Protein AF-V4AA50-F1 (afdb_monomer)

InterPro domains:
  IPR003604 Matrin/U1-C-like, C2H2-type zinc finger [SM00451] (89-123)
  IPR003604 Matrin/U1-C-like, C2H2-type zinc finger [SM00451] (158-192)
  IPR055309 Zinc finger protein 318-like [PTHR15577] (60-222)
  IPR060578 Zinc finger protein 318-like, helical domain [PF27978] (1-51)

Nearest PDB structures (foldseek):
  2mkd-assembly1_A  TM=7.702E-01  e=5.339E-01  Homo sapiens
  2mkn-assembly1_A  TM=7.862E-01  e=1.874E+00  Homo sapiens

pLDDT: mean 74.94, std 19.74, range [25.52, 96.44]

Organism: Lottia gigantea (NCBI:txid225164)

Foldseek 3Di:
DVVVVVVVVVVVVVVVPVVVDPPPVVVVVVVVVVVVVVVVVVVVVVVVVPPPPVVPDDDPDPDDDDDDDDDDDDDDDDDQDEAEDEDEPQWDAEPQVRDTGGGLVRLLVVLPDPVNVVSDDPPPCPVVPDDDDDDDDDDDDHHYDYDYDDDSNVDHDFDWDADPLVRDIAGHDVSVVVVCPDPVVVVSVVVVCVVPVCVVVVVVVVVVVVVVVVVVVVVVVVVD

Solvent-accessible surface area (backbone atoms only — not comparable to full-atom values): 14254 Å² total; per-residue (Å²): 117,65,68,59,53,53,51,53,52,52,50,51,55,49,50,48,57,66,71,56,61,88,69,44,68,66,59,54,50,48,52,52,51,52,52,52,50,53,51,52,52,50,52,52,50,50,66,70,66,53,76,79,72,71,85,80,66,78,73,82,78,84,75,88,78,87,89,83,81,89,85,89,83,87,79,86,78,84,76,79,62,74,30,78,42,76,40,83,82,45,73,46,59,40,82,93,75,72,44,77,22,66,38,68,70,52,40,55,52,46,44,66,28,70,81,42,52,74,70,50,67,94,79,75,57,75,77,78,67,67,84,84,75,81,81,77,88,80,90,72,96,44,65,74,45,80,40,76,64,74,68,71,75,76,64,75,70,70,66,65,47,72,42,84,89,78,75,44,82,24,72,33,69,69,52,41,53,52,47,69,72,30,67,69,47,50,53,54,51,52,56,51,40,73,76,36,81,59,50,65,64,53,50,51,53,53,53,52,55,53,52,50,53,57,45,53,53,53,59,53,60,77,72,108

Sequence (224 aa):
MEKLKKQQNEIMRKRQRQRDGHKDPLLTANSKLQEEITEQIRALRRAAEEPLDVKKYQKPEIKVESKGDAHSTNKQSSSSSIN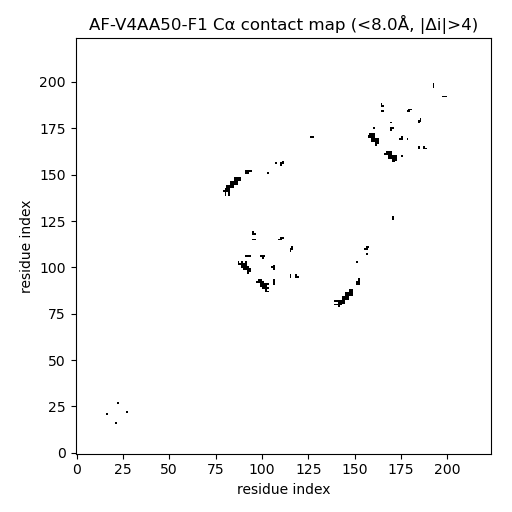YKFVDHRSHWCRCCNVVSNNILMMCKHLKSRSHQQKVDPYDRPWTIHSMKKNSESNSKGPVTNLPLSGTEFVMSVDAFYCSLCNEYMGDIPSAEAHLNDISHFNTYKAYLAKNPFYEKRYILEKTAKLSIKKEERDQEQKK

Secondary structure (DSSP, 8-state):
-HHHHHHHHHHHHHHHHHHTTT--HHHHHHHHHHHHHHHHHHHHHHHHHS---GGG--------------------------EEEEE--S-EEETTTTEEESSHHHHHHHHTSHHHHTTS-TT--GGGSS--PPPP------PEEEEE---GGG------EEETTTTEEESSHHHHHHHHTSHHHHHHHHHHHHH-TTHHHHHHHHHHHHHHHHHHHHHHHTT-

Radius of gyration: 31.9 Å; Cα contacts (8 Å, |Δi|>4): 128; chains: 1; bounding box: 54×84×98 Å

Mean predicted aligned error: 18.46 Å

Structure (mmCIF, N/CA/C/O backbone):
data_AF-V4AA50-F1
#
_entry.id   AF-V4AA50-F1
#
loop_
_atom_site.group_PDB
_atom_site.id
_atom_site.type_symbol
_atom_site.label_atom_id
_atom_site.label_alt_id
_atom_site.label_comp_id
_atom_site.label_asym_id
_atom_site.label_entity_id
_atom_site.label_seq_id
_atom_site.pdbx_PDB_ins_code
_atom_site.Cartn_x
_atom_site.Cartn_y
_atom_site.Cartn_z
_atom_site.occupancy
_atom_site.B_iso_or_equiv
_atom_site.auth_seq_id
_atom_site.auth_comp_id
_atom_site.auth_asym_id
_atom_site.auth_atom_id
_atom_site.pdbx_PDB_model_num
ATOM 1 N N . MET A 1 1 ? 22.751 -14.921 -73.172 1.00 57.59 1 MET A N 1
ATOM 2 C CA . MET A 1 1 ? 23.186 -13.655 -72.532 1.00 57.59 1 MET A CA 1
ATOM 3 C C . MET A 1 1 ? 22.710 -13.497 -71.087 1.00 57.59 1 MET A C 1
ATOM 5 O O . MET A 1 1 ? 23.477 -13.037 -70.254 1.00 57.59 1 MET A O 1
ATOM 9 N N . GLU A 1 2 ? 21.484 -13.894 -70.747 1.00 63.53 2 GLU A N 1
ATOM 10 C CA . GLU A 1 2 ? 20.900 -13.657 -69.413 1.00 63.53 2 GLU A CA 1
ATOM 11 C C . GLU A 1 2 ? 21.481 -14.540 -68.289 1.00 63.53 2 GLU A C 1
ATOM 13 O O . GLU A 1 2 ? 21.732 -14.066 -67.182 1.00 63.53 2 GLU A O 1
ATOM 18 N N . LYS A 1 3 ? 21.811 -15.803 -68.596 1.00 65.31 3 LYS A N 1
ATOM 19 C CA . LYS A 1 3 ? 22.447 -16.738 -67.646 1.00 65.31 3 LYS A CA 1
ATOM 20 C C . LYS A 1 3 ? 23.823 -16.256 -67.157 1.00 65.31 3 LYS A C 1
ATOM 22 O O . LYS A 1 3 ? 24.116 -16.355 -65.972 1.00 65.31 3 LYS A O 1
ATOM 27 N N . LEU A 1 4 ? 24.617 -15.662 -68.051 1.00 70.56 4 LEU A N 1
ATOM 28 C CA . LEU A 1 4 ? 25.931 -15.082 -67.739 1.00 70.56 4 LEU A CA 1
ATOM 29 C C . LEU A 1 4 ? 25.814 -13.861 -66.816 1.00 70.56 4 LEU A C 1
ATOM 31 O O . LEU A 1 4 ? 26.556 -13.752 -65.845 1.00 70.56 4 LEU A O 1
ATOM 35 N N . LYS A 1 5 ? 24.825 -12.987 -67.052 1.00 71.25 5 LYS A N 1
ATOM 36 C CA . LYS A 1 5 ? 24.530 -11.847 -66.165 1.00 71.25 5 LYS A CA 1
ATOM 37 C C . LYS A 1 5 ? 24.102 -12.306 -64.768 1.00 71.25 5 LYS A C 1
ATOM 39 O O . LYS A 1 5 ? 24.515 -11.723 -63.768 1.00 71.25 5 LYS A O 1
ATOM 44 N N . LYS A 1 6 ? 23.307 -13.378 -64.683 1.00 71.38 6 LYS A N 1
ATOM 45 C CA . LYS A 1 6 ? 22.869 -13.953 -63.403 1.00 71.38 6 LYS A CA 1
ATOM 46 C C . LYS A 1 6 ? 24.040 -14.546 -62.612 1.00 71.38 6 LYS A C 1
ATOM 48 O O . LYS A 1 6 ? 24.179 -14.245 -61.430 1.00 71.38 6 LYS A O 1
ATOM 53 N N . GLN A 1 7 ? 24.929 -15.283 -63.280 1.00 75.31 7 GLN A N 1
ATOM 54 C CA . GLN A 1 7 ? 26.152 -15.815 -62.669 1.00 75.31 7 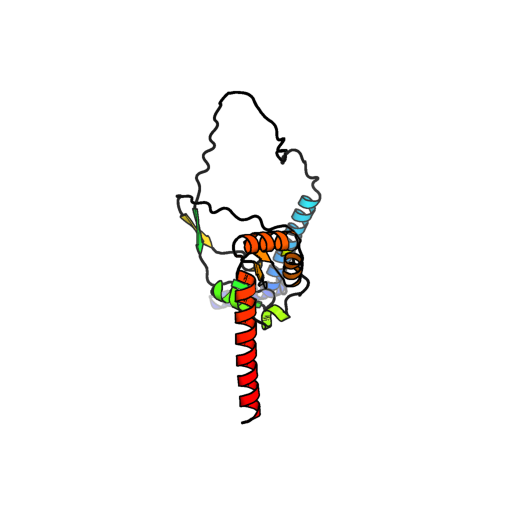GLN A CA 1
ATOM 55 C C . GLN A 1 7 ? 27.099 -14.702 -62.201 1.00 75.31 7 GLN A C 1
ATOM 57 O O . GLN A 1 7 ? 27.618 -14.763 -61.089 1.00 75.31 7 GLN A O 1
ATOM 62 N N . GLN A 1 8 ? 27.273 -13.643 -62.996 1.00 72.31 8 GLN A N 1
ATOM 63 C CA . GLN A 1 8 ? 28.095 -12.492 -62.616 1.00 72.31 8 GLN A CA 1
ATOM 64 C C . GLN A 1 8 ? 27.536 -11.777 -61.373 1.00 72.31 8 GLN A C 1
ATOM 66 O O . GLN A 1 8 ? 28.291 -11.437 -60.461 1.00 72.31 8 GLN A O 1
ATOM 71 N N . ASN A 1 9 ? 26.211 -11.626 -61.282 1.00 67.25 9 ASN A N 1
ATOM 72 C CA . ASN A 1 9 ? 25.543 -11.037 -60.119 1.00 67.25 9 ASN A CA 1
ATOM 73 C C . ASN A 1 9 ? 25.663 -11.905 -58.856 1.00 67.25 9 ASN A C 1
ATOM 75 O O . ASN A 1 9 ? 25.858 -11.376 -57.760 1.00 67.25 9 ASN A O 1
ATOM 79 N N . GLU A 1 10 ? 25.574 -13.229 -58.980 1.00 75.19 10 GLU A N 1
ATOM 80 C CA . GLU A 1 10 ? 25.772 -14.147 -57.852 1.00 75.19 10 GLU A CA 1
ATOM 81 C C . GLU A 1 10 ? 27.217 -14.130 -57.345 1.00 75.19 10 GLU A C 1
ATOM 83 O O . GLU A 1 10 ? 27.444 -14.092 -56.133 1.00 75.19 10 GLU A O 1
ATOM 88 N N . ILE A 1 11 ? 28.193 -14.058 -58.254 1.00 76.44 11 ILE A N 1
ATOM 89 C CA . ILE A 1 11 ? 29.616 -13.925 -57.919 1.00 76.44 11 ILE A CA 1
ATOM 90 C C . ILE A 1 11 ? 29.889 -12.593 -57.211 1.00 76.44 11 ILE A C 1
ATOM 92 O O . ILE A 1 11 ? 30.596 -12.582 -56.204 1.00 76.44 11 ILE A O 1
ATOM 96 N N . MET A 1 12 ? 29.290 -11.488 -57.668 1.00 70.00 12 MET A N 1
ATOM 97 C CA . MET A 1 12 ? 29.400 -10.180 -57.007 1.00 70.00 12 MET A CA 1
ATOM 98 C C . MET A 1 12 ? 28.803 -10.210 -55.595 1.00 70.00 12 MET A C 1
ATOM 100 O O . MET A 1 12 ? 29.455 -9.780 -54.646 1.00 70.00 12 MET A O 1
ATOM 104 N N . ARG A 1 13 ? 27.623 -10.820 -55.419 1.00 72.31 13 ARG A N 1
ATOM 105 C CA . ARG A 1 13 ? 26.995 -11.005 -54.096 1.00 72.31 13 ARG A CA 1
ATOM 106 C C . ARG A 1 13 ? 27.807 -11.918 -53.175 1.00 72.31 13 ARG A C 1
ATOM 108 O O . ARG A 1 13 ? 27.767 -11.740 -51.960 1.00 72.31 13 ARG A O 1
ATOM 115 N N . LYS A 1 14 ? 28.511 -12.914 -53.722 1.00 67.88 14 LYS A N 1
ATOM 116 C CA . LYS A 1 14 ? 29.375 -13.829 -52.957 1.00 67.88 14 LYS A CA 1
ATOM 117 C C . LYS A 1 14 ? 30.690 -13.151 -52.562 1.00 67.88 14 LYS A C 1
ATOM 119 O O . LYS A 1 14 ? 31.094 -13.267 -51.411 1.00 67.88 14 LYS A O 1
ATOM 124 N N . ARG A 1 15 ? 31.295 -12.369 -53.466 1.00 65.69 15 ARG A N 1
ATOM 125 C CA . ARG A 1 15 ? 32.462 -11.516 -53.179 1.00 65.69 15 ARG A CA 1
ATOM 126 C C . ARG A 1 15 ? 32.145 -10.442 -52.148 1.00 65.69 15 ARG A C 1
ATOM 128 O O . ARG A 1 15 ? 32.957 -10.226 -51.264 1.00 65.69 15 ARG A O 1
ATOM 135 N N . GLN A 1 16 ? 30.973 -9.816 -52.219 1.00 61.59 16 GLN A N 1
ATOM 136 C CA . GLN A 1 16 ? 30.554 -8.806 -51.247 1.00 61.59 16 GLN A CA 1
ATOM 137 C C . GLN A 1 16 ? 30.376 -9.418 -49.849 1.00 61.59 16 GLN A C 1
ATOM 139 O O . GLN A 1 16 ? 30.955 -8.928 -48.891 1.00 61.59 16 GLN A O 1
ATOM 144 N N . ARG A 1 17 ? 29.732 -10.591 -49.749 1.00 64.88 17 ARG A N 1
ATOM 145 C CA . ARG A 1 17 ? 29.630 -11.345 -48.484 1.00 64.88 17 ARG A CA 1
ATOM 146 C C . ARG A 1 17 ? 30.975 -11.813 -47.916 1.00 64.88 17 ARG A C 1
ATOM 148 O O . ARG A 1 17 ? 31.124 -11.859 -46.703 1.00 64.88 17 ARG A O 1
ATOM 155 N N . GLN A 1 18 ? 31.941 -12.161 -48.771 1.00 61.31 18 GLN A N 1
ATOM 156 C CA . GLN A 1 18 ? 33.304 -12.509 -48.343 1.00 61.31 18 GLN A CA 1
ATOM 157 C C . GLN A 1 18 ? 34.126 -11.280 -47.929 1.00 61.31 18 GLN A C 1
ATOM 159 O O . GLN A 1 18 ? 34.974 -11.390 -47.051 1.00 61.31 18 GLN A O 1
ATOM 164 N N . ARG A 1 19 ? 33.879 -10.119 -48.549 1.00 60.81 19 ARG A N 1
ATOM 165 C CA . ARG A 1 19 ? 34.585 -8.859 -48.278 1.00 60.81 19 ARG A CA 1
ATOM 166 C C . ARG A 1 19 ? 34.079 -8.165 -47.010 1.00 60.81 19 ARG A C 1
ATOM 168 O O . ARG A 1 19 ? 34.880 -7.589 -46.286 1.00 60.81 19 ARG A O 1
ATOM 175 N N . ASP A 1 20 ? 32.785 -8.282 -46.719 1.00 57.53 20 ASP A N 1
ATOM 176 C CA . ASP A 1 20 ? 32.118 -7.637 -45.579 1.00 57.53 20 ASP A CA 1
ATOM 177 C C . ASP A 1 20 ? 32.113 -8.493 -44.294 1.00 57.53 20 ASP A C 1
ATOM 179 O O . ASP A 1 20 ? 31.322 -8.214 -43.396 1.00 57.53 20 ASP A O 1
ATOM 183 N N . GLY A 1 21 ? 32.963 -9.534 -44.230 1.00 55.72 21 GLY A N 1
ATOM 184 C CA . GLY A 1 21 ? 33.224 -10.436 -43.096 1.00 55.72 21 GLY A CA 1
ATOM 185 C C . GLY A 1 21 ? 32.282 -10.312 -41.893 1.00 55.72 21 GLY A C 1
ATOM 186 O O . GLY A 1 21 ? 32.411 -9.383 -41.111 1.00 55.72 21 GLY A O 1
ATOM 187 N N . HIS A 1 22 ? 31.348 -11.259 -41.746 1.00 57.81 22 HIS A N 1
ATOM 188 C CA . HIS A 1 22 ? 30.445 -11.435 -40.594 1.00 57.81 22 HIS A CA 1
ATOM 189 C C . HIS A 1 22 ? 29.982 -10.137 -39.892 1.00 57.81 22 HIS A C 1
ATOM 191 O O . HIS A 1 22 ? 29.934 -10.063 -38.664 1.00 57.81 22 HIS A O 1
ATOM 197 N N . LYS A 1 23 ? 29.555 -9.112 -40.639 1.00 59.84 23 LYS A N 1
ATOM 198 C CA . LYS A 1 23 ? 28.687 -8.075 -40.066 1.00 59.84 23 LYS A CA 1
ATOM 199 C C . LYS A 1 23 ? 27.297 -8.655 -39.871 1.00 59.84 23 LYS A C 1
ATOM 201 O O . LYS A 1 23 ? 26.409 -8.476 -40.700 1.00 59.84 23 LYS A O 1
ATOM 206 N N . ASP A 1 24 ? 27.138 -9.391 -38.776 1.00 62.47 24 ASP A N 1
ATOM 207 C CA . ASP A 1 24 ? 25.822 -9.775 -38.290 1.00 62.47 24 ASP A CA 1
ATOM 208 C C . ASP A 1 24 ? 25.014 -8.479 -38.097 1.00 62.47 24 ASP A C 1
ATOM 210 O O . ASP A 1 24 ? 25.470 -7.572 -37.382 1.00 62.47 24 ASP A O 1
ATOM 214 N N . PRO A 1 25 ? 23.857 -8.332 -38.765 1.00 67.94 25 PRO A N 1
ATOM 215 C CA . PRO A 1 25 ? 22.994 -7.174 -38.587 1.00 67.94 25 PRO A CA 1
ATOM 216 C C . PRO A 1 25 ? 22.647 -6.921 -37.115 1.00 67.94 25 PRO A C 1
ATOM 218 O O . PRO A 1 25 ? 22.563 -5.762 -36.707 1.00 67.94 25 PRO A O 1
ATOM 221 N N . LEU A 1 26 ? 22.526 -7.978 -36.303 1.00 63.56 26 LEU A N 1
ATOM 222 C CA . LEU A 1 26 ? 22.270 -7.877 -34.866 1.00 63.56 26 LEU A CA 1
ATOM 223 C C . LEU A 1 26 ? 23.487 -7.370 -34.097 1.00 63.56 26 LEU A C 1
ATOM 225 O O . LEU A 1 26 ? 23.332 -6.574 -33.174 1.00 63.56 26 LEU A O 1
ATOM 229 N N . LEU A 1 27 ? 24.694 -7.789 -34.475 1.00 67.06 27 LEU A N 1
ATOM 230 C CA . LEU A 1 27 ? 25.925 -7.303 -33.850 1.00 67.06 27 LEU A CA 1
ATOM 231 C C . LEU A 1 27 ? 26.160 -5.831 -34.200 1.00 67.06 27 LEU A C 1
ATOM 233 O O . LEU A 1 27 ? 26.487 -5.036 -33.332 1.00 67.06 27 LEU A O 1
ATOM 237 N N . THR A 1 28 ? 25.891 -5.446 -35.449 1.00 76.06 28 THR A N 1
ATOM 238 C CA . THR A 1 28 ? 26.001 -4.053 -35.904 1.00 76.06 28 THR A CA 1
ATOM 239 C C . THR A 1 28 ? 24.967 -3.158 -35.219 1.00 76.06 28 THR A C 1
ATOM 241 O O . THR A 1 28 ? 25.286 -2.037 -34.828 1.00 76.06 28 THR A O 1
ATOM 244 N N . ALA A 1 29 ? 23.732 -3.642 -35.053 1.00 73.81 29 ALA A N 1
ATOM 245 C CA . ALA A 1 29 ? 22.700 -2.932 -34.303 1.00 73.81 29 ALA A CA 1
ATOM 246 C C . ALA A 1 29 ? 23.060 -2.819 -32.814 1.00 73.81 29 ALA A C 1
ATOM 248 O O . ALA A 1 29 ? 22.918 -1.743 -32.244 1.00 73.81 29 ALA A O 1
ATOM 249 N N . ASN A 1 30 ? 23.595 -3.882 -32.203 1.00 72.69 30 ASN A N 1
ATOM 250 C CA . ASN A 1 30 ? 24.075 -3.843 -30.820 1.00 72.69 30 ASN A CA 1
ATOM 251 C C . ASN A 1 30 ? 25.240 -2.869 -30.638 1.00 72.69 30 ASN A C 1
ATOM 253 O O . ASN A 1 30 ? 25.215 -2.099 -29.688 1.00 72.69 30 ASN A O 1
ATOM 257 N N . SER A 1 31 ? 26.228 -2.853 -31.536 1.00 76.94 31 SER A N 1
ATOM 258 C CA . SER A 1 31 ? 27.340 -1.898 -31.462 1.00 76.94 31 SER A CA 1
ATOM 259 C C . SER A 1 31 ? 26.854 -0.454 -31.581 1.00 76.94 31 SER A C 1
ATOM 261 O O . SER A 1 31 ? 27.252 0.381 -30.779 1.00 76.94 31 SER A O 1
ATOM 263 N N . LYS A 1 32 ? 25.920 -0.170 -32.497 1.00 86.50 32 LYS A N 1
ATOM 264 C CA . LYS A 1 32 ? 25.305 1.164 -32.608 1.00 86.50 32 LYS A CA 1
ATOM 265 C C . LYS A 1 32 ? 24.530 1.560 -31.350 1.00 86.50 32 LYS A C 1
ATOM 267 O O . LYS A 1 32 ? 24.658 2.685 -30.887 1.00 86.50 32 LYS A O 1
ATOM 272 N N . LEU A 1 33 ? 23.761 0.635 -30.774 1.00 89.62 33 LEU A N 1
ATOM 273 C CA . LEU A 1 33 ? 23.043 0.873 -29.518 1.00 89.62 33 LEU A CA 1
ATOM 274 C C . LEU A 1 33 ? 24.006 1.087 -28.344 1.00 89.62 33 LEU A C 1
ATOM 276 O O . LEU A 1 33 ? 23.761 1.936 -27.494 1.00 89.62 33 LEU A O 1
ATOM 280 N N . GLN A 1 34 ? 25.115 0.345 -28.297 1.00 86.19 34 GLN A N 1
ATOM 281 C CA . GLN A 1 34 ? 26.166 0.542 -27.300 1.00 86.19 34 GLN A CA 1
ATOM 282 C C . GLN A 1 34 ? 26.801 1.931 -27.438 1.00 86.19 34 GLN A C 1
ATOM 284 O O . GLN A 1 34 ? 26.963 2.616 -26.430 1.00 86.19 34 GLN A O 1
ATOM 289 N N . GLU A 1 35 ? 27.099 2.379 -28.660 1.00 90.00 35 GLU A N 1
ATOM 290 C CA . GLU A 1 35 ? 27.602 3.731 -28.932 1.00 90.00 35 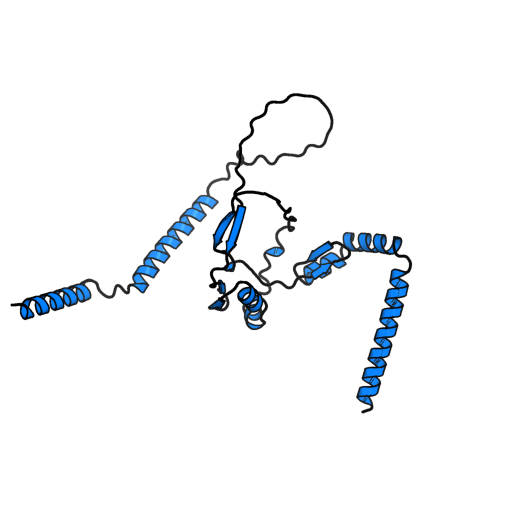GLU A CA 1
ATOM 291 C C . GLU A 1 35 ? 26.602 4.803 -28.464 1.00 90.00 35 GLU A C 1
ATOM 293 O O . GLU A 1 35 ? 26.972 5.692 -27.693 1.00 90.00 35 GLU A O 1
ATOM 298 N N . GLU A 1 36 ? 25.322 4.661 -28.808 1.00 93.00 36 GLU A N 1
ATOM 299 C CA . GLU A 1 36 ? 24.263 5.598 -28.413 1.00 93.00 36 GLU A CA 1
ATOM 300 C C . GLU A 1 36 ? 24.080 5.675 -26.885 1.00 93.00 36 GLU A C 1
ATOM 302 O O . GLU A 1 36 ? 24.007 6.767 -26.316 1.00 93.00 36 GLU A O 1
ATOM 307 N N . ILE A 1 37 ? 24.104 4.534 -26.184 1.00 90.56 37 ILE A N 1
ATOM 308 C CA . ILE A 1 37 ? 24.052 4.485 -24.713 1.00 90.56 37 ILE A CA 1
ATOM 309 C C . ILE A 1 37 ? 25.273 5.183 -24.101 1.00 90.56 37 ILE A C 1
ATOM 311 O O . ILE A 1 37 ? 25.137 5.931 -23.129 1.00 90.56 37 ILE A O 1
ATOM 315 N N . THR A 1 38 ? 26.474 4.973 -24.653 1.00 89.25 38 THR A N 1
ATOM 316 C CA . THR A 1 38 ? 27.680 5.636 -24.130 1.00 89.25 38 THR A CA 1
ATOM 317 C C . THR A 1 38 ? 27.624 7.150 -24.295 1.00 89.25 38 THR A C 1
ATOM 319 O O . THR A 1 38 ? 28.083 7.879 -23.412 1.00 89.25 38 THR A O 1
ATOM 322 N N . GLU A 1 39 ? 27.030 7.636 -25.382 1.00 93.06 39 GLU A N 1
ATOM 323 C CA . GLU A 1 39 ? 26.851 9.063 -25.626 1.00 93.06 39 GLU A CA 1
ATOM 324 C C . GLU A 1 39 ? 25.824 9.675 -24.664 1.00 93.06 39 GLU A C 1
ATOM 326 O O . GLU A 1 39 ? 26.100 10.709 -24.049 1.00 93.06 39 GLU A O 1
ATOM 331 N N . GLN A 1 40 ? 24.711 8.980 -24.413 1.00 91.31 40 GLN A N 1
ATOM 332 C CA . GLN A 1 40 ? 23.726 9.386 -23.405 1.00 91.31 40 GLN A CA 1
ATOM 333 C C . GLN A 1 40 ? 24.322 9.425 -21.985 1.00 91.31 40 GLN A C 1
ATOM 335 O O . GLN A 1 40 ? 24.101 10.390 -21.251 1.00 91.31 40 GLN A O 1
ATOM 340 N N . ILE A 1 41 ? 25.142 8.440 -21.595 1.00 89.06 41 ILE A N 1
ATOM 341 C CA . ILE A 1 41 ? 25.827 8.431 -20.287 1.00 89.06 41 ILE A CA 1
ATOM 342 C C . ILE A 1 41 ? 26.798 9.612 -20.162 1.00 89.06 41 ILE A C 1
ATOM 344 O O . ILE A 1 41 ? 26.876 10.237 -19.103 1.00 89.06 41 ILE A O 1
ATOM 348 N N . ARG A 1 42 ? 27.538 9.943 -21.228 1.00 88.19 42 ARG A N 1
ATOM 349 C CA . ARG A 1 42 ? 28.433 11.113 -21.239 1.00 88.19 42 ARG A CA 1
ATOM 350 C C . ARG A 1 42 ? 27.652 12.417 -21.098 1.00 88.19 42 ARG A C 1
ATOM 352 O O . ARG A 1 42 ? 28.085 13.285 -20.346 1.00 88.19 42 ARG A O 1
ATOM 359 N N . ALA A 1 43 ? 26.513 12.547 -21.776 1.00 87.12 43 ALA A N 1
ATOM 360 C CA . ALA A 1 43 ? 25.647 13.716 -21.653 1.00 87.12 43 ALA A CA 1
ATOM 361 C C . ALA A 1 43 ? 25.094 13.871 -20.226 1.00 87.12 43 ALA A C 1
ATOM 363 O O . ALA A 1 43 ? 25.139 14.966 -19.671 1.00 87.12 43 ALA A O 1
ATOM 364 N N . LEU A 1 44 ? 24.656 12.773 -19.601 1.00 81.38 44 LEU A N 1
ATOM 365 C CA . LEU A 1 44 ? 24.171 12.767 -18.216 1.00 81.38 44 LEU A CA 1
ATOM 366 C C . LEU A 1 44 ? 25.267 13.118 -17.202 1.00 81.38 44 LEU A C 1
ATOM 368 O O . LEU A 1 44 ? 25.011 13.877 -16.273 1.00 81.38 44 LEU A O 1
ATOM 372 N N . ARG A 1 45 ? 26.494 12.613 -17.388 1.00 80.62 45 ARG A N 1
ATOM 373 C CA . ARG A 1 45 ? 27.639 12.973 -16.532 1.00 80.62 45 ARG A CA 1
ATOM 374 C C . ARG A 1 45 ? 28.004 14.448 -16.658 1.00 80.62 45 ARG A C 1
ATOM 376 O O . ARG A 1 45 ? 28.183 15.097 -15.639 1.00 80.62 45 ARG A O 1
ATOM 383 N N . ARG A 1 46 ? 28.010 14.996 -17.879 1.00 80.62 46 ARG A N 1
ATOM 384 C CA . ARG A 1 46 ? 28.196 16.441 -18.096 1.00 80.62 46 ARG A CA 1
ATOM 385 C C . ARG A 1 46 ? 27.099 17.251 -17.408 1.00 80.62 46 ARG A C 1
ATOM 387 O O . ARG A 1 46 ? 27.411 18.175 -16.678 1.00 80.62 46 ARG A O 1
ATOM 394 N N . ALA A 1 47 ? 25.834 16.858 -17.556 1.00 74.38 47 ALA A N 1
ATOM 395 C CA . ALA A 1 47 ? 24.715 17.527 -16.890 1.00 74.38 47 ALA A CA 1
ATOM 396 C C . ALA A 1 47 ? 24.769 17.444 -15.349 1.00 74.38 47 ALA A C 1
ATOM 398 O O . ALA A 1 47 ? 24.192 18.297 -14.682 1.00 74.38 47 ALA A O 1
ATOM 399 N N . ALA A 1 48 ? 25.445 16.436 -14.788 1.00 71.06 48 ALA A N 1
ATOM 400 C CA . ALA A 1 48 ? 25.677 16.300 -13.350 1.00 71.06 48 ALA A CA 1
ATOM 401 C C . ALA A 1 48 ? 26.919 17.069 -12.848 1.00 71.06 48 ALA A C 1
ATOM 403 O O . ALA A 1 48 ? 27.002 17.359 -11.657 1.00 71.06 48 ALA A O 1
ATOM 404 N N . GLU A 1 49 ? 27.873 17.381 -13.733 1.00 65.94 49 GLU A N 1
ATOM 405 C CA . GLU A 1 49 ? 29.098 18.146 -13.446 1.00 65.94 49 GLU A CA 1
ATOM 406 C C . GLU A 1 49 ? 28.939 19.658 -13.687 1.00 65.94 49 GLU A C 1
ATOM 408 O O . GLU A 1 49 ? 29.715 20.442 -13.140 1.00 65.94 49 GLU A O 1
ATOM 413 N N . GLU A 1 50 ? 27.929 20.087 -14.455 1.00 58.88 50 GLU A N 1
ATOM 414 C CA . GLU A 1 50 ? 27.545 21.499 -14.546 1.00 58.88 50 GLU A CA 1
ATOM 415 C C . GLU A 1 50 ? 27.145 22.010 -13.146 1.00 58.88 50 GLU A C 1
ATOM 417 O O . GLU A 1 50 ? 26.186 21.498 -12.552 1.00 58.88 50 GLU A O 1
ATOM 422 N N . PRO A 1 51 ? 27.845 23.012 -12.578 1.00 49.00 51 PRO A N 1
ATOM 423 C CA . PRO A 1 51 ? 27.452 23.584 -11.304 1.00 49.00 51 PRO A CA 1
ATOM 424 C C . PRO A 1 51 ? 26.061 24.188 -11.471 1.00 49.00 51 PRO A C 1
ATOM 426 O O . PRO A 1 51 ? 25.841 25.030 -12.341 1.00 49.00 51 PRO A O 1
ATOM 429 N N . LEU A 1 52 ? 25.117 23.749 -10.636 1.00 45.34 52 LEU A N 1
ATOM 430 C CA . LEU A 1 52 ? 23.791 24.347 -10.543 1.00 45.34 52 LEU A CA 1
ATOM 431 C C . LEU A 1 52 ? 23.964 25.859 -10.353 1.00 45.34 52 LEU A C 1
ATOM 433 O O . LEU A 1 52 ? 24.293 26.313 -9.258 1.00 45.34 52 LEU A O 1
ATOM 437 N N . ASP A 1 53 ? 23.744 26.650 -11.404 1.00 42.41 53 ASP A N 1
ATOM 438 C CA . ASP A 1 53 ? 23.578 28.089 -11.261 1.00 42.41 53 ASP A CA 1
ATOM 439 C C . ASP A 1 53 ? 22.251 28.300 -10.523 1.00 42.41 53 ASP A C 1
ATOM 441 O O . ASP A 1 53 ? 21.154 28.282 -11.092 1.00 42.41 53 ASP A O 1
ATOM 445 N N . VAL A 1 54 ? 22.358 28.432 -9.200 1.00 45.38 54 VAL A N 1
ATOM 446 C CA . VAL A 1 54 ? 21.256 28.574 -8.235 1.00 45.38 54 VAL A CA 1
ATOM 447 C C . VAL A 1 54 ? 20.414 29.843 -8.498 1.00 45.38 54 VAL A C 1
ATOM 449 O O . VAL A 1 54 ? 19.438 30.111 -7.803 1.00 45.38 54 VAL A O 1
ATOM 452 N N . LYS A 1 55 ? 20.698 30.628 -9.546 1.00 44.88 55 LYS A N 1
ATOM 453 C CA . LYS A 1 55 ? 19.971 31.863 -9.877 1.00 44.88 55 LYS A CA 1
ATOM 454 C C . LYS A 1 55 ? 18.685 31.715 -10.702 1.00 44.88 55 LYS A C 1
ATOM 456 O O . LYS A 1 55 ? 18.079 32.740 -11.010 1.00 44.88 55 LYS A O 1
ATOM 461 N N . LYS A 1 56 ? 18.195 30.508 -11.019 1.00 41.00 56 LYS A N 1
ATOM 462 C CA . LYS A 1 56 ? 16.890 30.341 -11.717 1.00 41.00 56 LYS A CA 1
ATOM 463 C C . LYS A 1 56 ? 15.794 29.564 -10.988 1.00 41.00 56 LYS A C 1
ATOM 465 O O . LYS A 1 56 ? 14.691 29.461 -11.514 1.00 41.00 56 LYS A O 1
ATOM 470 N N . TYR A 1 57 ? 16.035 29.129 -9.756 1.00 35.25 57 TYR A N 1
ATOM 471 C CA . TYR A 1 57 ? 14.979 28.661 -8.855 1.00 35.25 57 TYR A CA 1
ATOM 472 C C . TYR A 1 57 ? 15.096 29.387 -7.516 1.00 35.25 57 TYR A C 1
ATOM 474 O O . TYR A 1 57 ? 15.535 28.834 -6.511 1.00 35.25 57 TYR A O 1
ATOM 482 N N . GLN A 1 58 ? 14.681 30.656 -7.493 1.00 36.16 58 GLN A N 1
ATOM 483 C CA . GLN A 1 58 ? 14.316 31.284 -6.228 1.00 36.16 58 GLN A CA 1
ATOM 484 C C . GLN A 1 58 ? 13.047 30.601 -5.711 1.00 36.16 58 GLN A C 1
ATOM 486 O O . GLN A 1 58 ? 11.937 30.828 -6.191 1.00 36.16 58 GLN A O 1
ATOM 491 N N . LYS A 1 59 ? 13.246 29.725 -4.727 1.00 40.75 59 LYS A N 1
ATOM 492 C CA . LYS A 1 59 ? 12.239 29.309 -3.752 1.00 40.75 59 LYS A CA 1
ATOM 493 C C . LYS A 1 59 ? 11.552 30.575 -3.211 1.00 40.75 59 LYS A C 1
ATOM 495 O O . LYS A 1 59 ? 12.264 31.426 -2.678 1.00 40.75 59 LYS A O 1
ATOM 500 N N . PRO A 1 60 ? 10.220 30.734 -3.305 1.00 32.44 60 PRO A N 1
ATOM 501 C CA . PRO A 1 60 ? 9.563 31.806 -2.581 1.00 32.44 60 PRO A CA 1
ATOM 502 C C . PRO A 1 60 ? 9.653 31.466 -1.092 1.00 32.44 60 PRO A C 1
ATOM 504 O O . PRO A 1 60 ? 9.063 30.487 -0.628 1.00 32.44 60 PRO A O 1
ATOM 507 N N . GLU A 1 61 ? 10.438 32.239 -0.347 1.00 31.41 61 GLU A N 1
ATOM 508 C CA . GLU A 1 61 ? 10.327 32.291 1.104 1.00 31.41 61 GLU A CA 1
ATOM 509 C C . GLU A 1 61 ? 8.965 32.897 1.444 1.00 31.41 61 GLU A C 1
ATOM 511 O O . GLU A 1 61 ? 8.711 34.077 1.210 1.00 31.41 61 GLU A O 1
ATOM 516 N N . ILE A 1 62 ? 8.066 32.079 1.987 1.00 31.83 62 ILE A N 1
ATOM 517 C CA . ILE A 1 62 ? 6.840 32.566 2.611 1.00 31.83 62 ILE A CA 1
ATOM 518 C C . ILE A 1 62 ? 7.261 33.197 3.941 1.00 31.83 62 ILE A C 1
ATOM 520 O O . ILE A 1 62 ? 7.377 32.508 4.954 1.00 31.83 62 ILE A O 1
ATOM 524 N N . LYS A 1 63 ? 7.525 34.507 3.931 1.00 32.06 63 LYS A N 1
ATOM 525 C CA . LYS A 1 63 ? 7.506 35.318 5.149 1.00 32.06 63 LYS A CA 1
ATOM 526 C C . LYS A 1 63 ? 6.059 35.681 5.447 1.00 32.06 63 LYS A C 1
ATOM 528 O O . LYS A 1 63 ? 5.414 36.432 4.722 1.00 32.06 63 LYS A O 1
ATOM 533 N N . VAL A 1 64 ? 5.561 35.074 6.513 1.00 34.38 64 VAL A N 1
ATOM 534 C CA . VAL A 1 64 ? 4.356 35.491 7.218 1.00 34.38 64 VAL A CA 1
ATOM 535 C C . VAL A 1 64 ? 4.646 36.870 7.811 1.00 34.38 64 VAL A C 1
ATOM 537 O O . VAL A 1 64 ? 5.559 36.966 8.620 1.00 34.38 64 VAL A O 1
ATOM 540 N N . GLU A 1 65 ? 3.939 37.913 7.358 1.00 26.00 65 GLU A N 1
ATOM 541 C CA . GLU A 1 65 ? 3.309 38.966 8.183 1.00 26.00 65 GLU A CA 1
ATOM 542 C C . GLU A 1 65 ? 2.794 40.159 7.341 1.00 26.00 65 GLU A C 1
ATOM 544 O O . GLU A 1 65 ? 3.542 40.889 6.707 1.00 26.00 65 GLU A O 1
ATOM 549 N N . SER A 1 66 ? 1.466 40.312 7.373 1.00 33.28 66 SER A N 1
ATOM 550 C CA . SER A 1 66 ? 0.666 41.532 7.583 1.00 33.28 66 SER A CA 1
ATOM 551 C C . SER A 1 66 ? 0.957 42.868 6.860 1.00 33.28 66 SER A C 1
ATOM 553 O O . SER A 1 66 ? 1.883 43.591 7.202 1.00 33.28 66 SER A O 1
ATOM 555 N N . LYS A 1 67 ? -0.084 43.281 6.107 1.00 31.53 67 LYS A N 1
ATOM 556 C CA . LYS A 1 67 ? -0.592 44.645 5.798 1.00 31.53 67 LYS A CA 1
ATOM 557 C C . LYS A 1 67 ? 0.092 45.483 4.701 1.00 31.53 67 LYS A C 1
ATOM 559 O O . LYS A 1 67 ? 1.263 45.812 4.796 1.00 31.53 67 LYS A O 1
ATOM 564 N N . GLY A 1 68 ? -0.745 45.973 3.772 1.00 26.73 68 GLY A N 1
ATOM 565 C CA . GLY A 1 68 ? -0.553 47.257 3.078 1.00 26.73 68 GLY A CA 1
ATOM 566 C C . GLY A 1 68 ? -0.594 47.228 1.544 1.00 26.73 68 GLY A C 1
ATOM 567 O O . GLY A 1 68 ? 0.426 47.000 0.916 1.00 26.73 68 GLY A O 1
ATOM 568 N N . ASP A 1 69 ? -1.779 47.503 0.993 1.00 25.52 69 ASP A N 1
ATOM 569 C CA . ASP A 1 69 ? -2.077 48.349 -0.181 1.00 25.52 69 ASP A CA 1
ATOM 570 C C . ASP A 1 69 ? -1.520 48.080 -1.607 1.00 25.52 69 ASP A C 1
ATOM 572 O O . ASP A 1 69 ? -0.334 48.145 -1.904 1.00 25.52 69 ASP A O 1
ATOM 576 N N . ALA A 1 70 ? -2.492 47.884 -2.514 1.00 29.67 70 ALA A N 1
ATOM 577 C CA . ALA A 1 70 ? -2.639 48.395 -3.889 1.00 29.67 70 ALA A CA 1
ATOM 578 C C . ALA A 1 70 ? -1.400 48.589 -4.802 1.00 29.67 70 ALA A C 1
ATOM 580 O O . ALA A 1 70 ? -0.660 49.552 -4.666 1.00 29.67 70 ALA A O 1
ATOM 581 N N . HIS A 1 71 ? -1.318 47.843 -5.913 1.00 31.55 71 HIS A N 1
ATOM 582 C CA . HIS A 1 71 ? -1.845 48.257 -7.230 1.00 31.55 71 HIS A CA 1
ATOM 583 C C . HIS A 1 71 ? -1.512 47.214 -8.316 1.00 31.55 71 HIS A C 1
ATOM 585 O O . HIS A 1 71 ? -0.495 46.528 -8.293 1.00 31.55 71 HIS A O 1
ATOM 591 N N . SER A 1 72 ? -2.432 47.104 -9.267 1.00 34.81 72 SER A N 1
ATOM 592 C CA . SER A 1 72 ? -2.504 46.138 -10.357 1.00 34.81 72 SER A CA 1
ATOM 593 C C . SER A 1 72 ? -1.569 46.506 -11.513 1.00 34.81 72 SER A C 1
ATOM 595 O O . SER A 1 72 ? -1.612 47.639 -11.972 1.00 34.81 72 SER A O 1
ATOM 597 N N . THR A 1 73 ? -0.818 45.549 -12.069 1.00 27.89 73 THR A N 1
ATOM 598 C CA . THR A 1 73 ? -0.650 45.457 -13.532 1.00 27.89 73 THR A CA 1
ATOM 599 C C . THR A 1 73 ? -0.550 43.998 -13.974 1.00 27.89 73 THR A C 1
ATOM 601 O O . THR A 1 73 ? 0.263 43.202 -13.514 1.00 27.89 73 THR A O 1
ATOM 604 N N . ASN A 1 74 ? -1.475 43.671 -14.865 1.00 35.62 74 ASN A N 1
ATOM 605 C CA . ASN A 1 74 ? -1.829 42.374 -15.407 1.00 35.62 74 ASN A CA 1
ATOM 606 C C . ASN A 1 74 ? -0.919 42.010 -16.595 1.00 35.62 74 ASN A C 1
ATOM 608 O O . ASN A 1 74 ? -0.793 42.797 -17.533 1.00 35.62 74 ASN A O 1
ATOM 612 N N . LYS A 1 75 ? -0.342 40.802 -16.602 1.00 30.75 75 LYS A N 1
ATOM 613 C CA . LYS A 1 75 ? 0.200 40.173 -17.817 1.00 30.75 75 LYS A CA 1
ATOM 614 C C . LYS A 1 75 ? -0.184 38.692 -17.834 1.00 30.75 75 LYS A C 1
ATOM 616 O O . LYS A 1 75 ? 0.565 37.821 -17.408 1.00 30.75 75 LYS A O 1
ATOM 621 N N . GLN A 1 76 ? -1.407 38.437 -18.294 1.00 40.91 76 GLN A N 1
ATOM 622 C CA . GLN A 1 76 ? -1.930 37.115 -18.632 1.00 40.91 76 GLN A CA 1
ATOM 623 C C . GLN A 1 76 ? -1.062 36.462 -19.719 1.00 40.91 76 GLN A C 1
ATOM 625 O O . GLN A 1 76 ? -1.030 36.928 -20.856 1.00 40.91 76 GLN A O 1
ATOM 630 N N . SER A 1 77 ? -0.385 35.363 -19.385 1.00 37.12 77 SER A N 1
ATOM 631 C CA . SER A 1 77 ? 0.098 34.382 -20.357 1.00 37.12 77 SER A CA 1
ATOM 632 C C . SER A 1 77 ? -0.951 33.274 -20.481 1.00 37.12 77 SER A C 1
ATOM 634 O O . SER A 1 77 ? -1.208 32.496 -19.563 1.00 37.12 77 SER A O 1
ATOM 636 N N . SER A 1 78 ? -1.618 33.245 -21.629 1.00 47.69 78 SER A N 1
ATOM 637 C CA . SER A 1 78 ? -2.640 32.272 -22.002 1.00 47.69 78 SER A CA 1
ATOM 638 C C . SER A 1 78 ? -2.016 30.894 -22.253 1.00 47.69 78 SER A C 1
ATOM 640 O O . SER A 1 78 ? -1.670 30.548 -23.379 1.00 47.69 78 SER A O 1
ATOM 642 N N . SER A 1 79 ? -1.879 30.074 -21.207 1.00 47.94 79 SER A N 1
ATOM 643 C CA . SER A 1 79 ? -1.613 28.643 -21.397 1.00 47.94 79 SER A CA 1
ATOM 644 C C . SER A 1 79 ? -2.917 27.939 -21.785 1.00 47.94 79 SER A C 1
ATOM 646 O O . SER A 1 79 ? -3.792 27.681 -20.961 1.00 47.94 79 SER A O 1
ATOM 648 N N . SER A 1 80 ? -3.097 27.676 -23.077 1.00 52.56 80 SER A N 1
ATOM 649 C CA . SER A 1 80 ? -4.195 26.839 -23.561 1.00 52.56 80 SER A CA 1
ATOM 650 C C . SER A 1 80 ? -4.035 25.434 -22.971 1.00 52.56 80 SER A C 1
ATOM 652 O O . SER A 1 80 ? -3.109 24.709 -23.327 1.00 52.56 80 SER A O 1
ATOM 654 N N . SER A 1 81 ? -4.896 25.060 -22.025 1.00 67.62 81 SER A N 1
ATOM 655 C CA . SER A 1 81 ? -4.829 23.765 -21.342 1.00 67.62 81 SER A CA 1
ATOM 656 C C . SER A 1 81 ? -5.241 22.645 -22.304 1.00 67.62 81 SER A C 1
ATOM 658 O O . SER A 1 81 ? -6.422 22.461 -22.597 1.00 67.62 81 SER A O 1
ATOM 660 N N . ILE A 1 82 ? -4.258 21.920 -22.840 1.00 72.56 82 ILE A N 1
ATOM 661 C CA . ILE A 1 82 ? -4.475 20.702 -23.629 1.00 72.56 82 ILE A CA 1
ATOM 662 C C . ILE A 1 82 ? -4.845 19.579 -22.658 1.00 72.56 82 ILE A C 1
ATOM 664 O O . ILE A 1 82 ? -4.122 19.328 -21.694 1.00 72.56 82 ILE A O 1
ATOM 668 N N . ASN A 1 83 ? -5.958 18.895 -22.915 1.00 74.69 83 ASN A N 1
ATOM 669 C CA . ASN A 1 83 ? -6.344 17.706 -22.167 1.00 74.69 83 ASN A CA 1
ATOM 670 C C . ASN A 1 83 ? -5.669 16.478 -22.783 1.00 74.69 83 ASN A C 1
ATOM 672 O O . ASN A 1 83 ? -5.610 16.346 -24.001 1.00 74.69 83 ASN A O 1
ATOM 676 N N . TYR A 1 84 ? -5.210 15.544 -21.957 1.00 79.62 84 TYR A N 1
ATOM 677 C CA . TYR A 1 84 ? -4.607 14.296 -22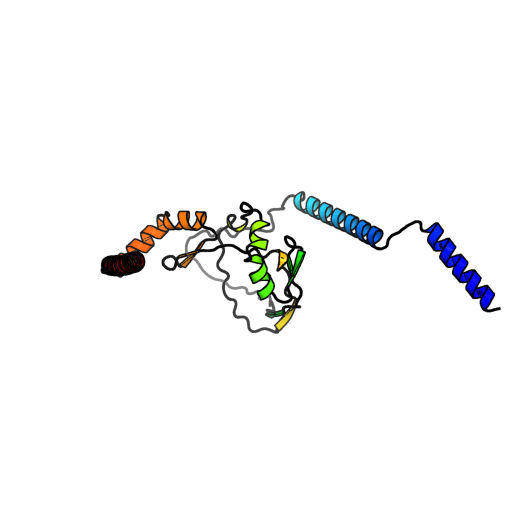.423 1.00 79.62 84 TYR A CA 1
ATOM 678 C C . TYR A 1 84 ? -5.495 13.108 -22.064 1.00 79.62 84 TYR A C 1
ATOM 680 O O . TYR A 1 84 ? -6.001 13.014 -20.946 1.00 79.62 84 TYR A O 1
ATOM 688 N N . LYS A 1 85 ? -5.670 12.183 -23.007 1.00 78.06 85 LYS A N 1
ATOM 689 C CA . LYS A 1 85 ? -6.316 10.887 -22.787 1.00 78.06 85 LYS A CA 1
ATOM 690 C C . LYS A 1 85 ? -5.314 9.784 -23.096 1.00 78.06 85 LYS A C 1
ATOM 692 O O . LYS A 1 85 ? -4.792 9.703 -24.199 1.00 78.06 85 LYS A O 1
ATOM 697 N N . PHE A 1 86 ? -5.039 8.928 -22.124 1.00 82.06 86 PHE A N 1
ATOM 698 C CA . PHE A 1 86 ? -4.073 7.847 -22.290 1.00 82.06 86 PHE A CA 1
ATOM 699 C C . PHE A 1 86 ? -4.763 6.588 -22.812 1.00 82.06 86 PHE A C 1
ATOM 701 O O . PHE A 1 86 ? -5.832 6.214 -22.324 1.00 82.06 86 PHE A O 1
ATOM 708 N N . VAL A 1 87 ? -4.165 5.948 -23.815 1.00 80.94 87 VAL A N 1
ATOM 709 C CA . VAL A 1 87 ? -4.689 4.729 -24.443 1.00 80.94 87 VAL A CA 1
ATOM 710 C C . VAL A 1 87 ? -3.704 3.581 -24.226 1.00 80.94 87 VAL A C 1
ATOM 712 O O . VAL A 1 87 ? -2.506 3.722 -24.461 1.00 80.94 87 VAL A O 1
ATOM 715 N N . ASP A 1 88 ? -4.212 2.437 -23.768 1.00 81.75 88 ASP A N 1
ATOM 716 C CA . ASP A 1 88 ? -3.442 1.201 -23.608 1.00 81.75 88 ASP A CA 1
ATOM 717 C C . ASP A 1 88 ? -3.237 0.537 -24.985 1.00 81.75 88 ASP A C 1
ATOM 719 O O . ASP A 1 88 ? -4.187 0.044 -25.601 1.00 81.75 88 ASP A O 1
ATOM 723 N N . HIS A 1 89 ? -1.994 0.537 -25.475 1.00 69.56 89 HIS A N 1
ATOM 724 C CA . HIS A 1 89 ? -1.610 -0.057 -26.763 1.00 69.56 89 HIS A CA 1
ATOM 725 C C . HIS A 1 89 ? -1.240 -1.549 -26.680 1.00 69.56 89 HIS A C 1
ATOM 727 O O . HIS A 1 89 ? -0.614 -2.085 -27.594 1.00 69.56 89 HIS A O 1
ATOM 733 N N . ARG A 1 90 ? -1.697 -2.254 -25.639 1.00 66.12 90 ARG A N 1
ATOM 734 C CA . ARG A 1 90 ? -1.694 -3.722 -25.532 1.00 66.12 90 ARG A CA 1
ATOM 735 C C . ARG A 1 90 ? -0.322 -4.399 -25.534 1.00 66.12 90 ARG A C 1
ATOM 737 O O . ARG A 1 90 ? -0.215 -5.554 -25.940 1.00 66.12 90 ARG A O 1
ATOM 744 N N . SER A 1 91 ? 0.723 -3.729 -25.059 1.00 80.81 91 SER A N 1
ATOM 745 C CA . SER A 1 91 ? 2.048 -4.346 -24.940 1.00 80.81 91 SER A CA 1
ATOM 746 C C . SER A 1 91 ? 2.851 -3.743 -23.790 1.00 80.81 91 SER A C 1
ATOM 748 O O . SER A 1 91 ? 3.668 -2.848 -23.987 1.00 80.81 91 SER A O 1
ATOM 750 N N . HIS A 1 92 ? 2.642 -4.266 -22.582 1.00 87.06 92 HIS A N 1
ATOM 751 C CA . HIS A 1 92 ? 3.434 -3.935 -21.397 1.00 87.06 92 HIS A CA 1
ATOM 752 C C . HIS A 1 92 ? 4.471 -5.019 -21.151 1.00 87.06 92 HIS A C 1
ATOM 754 O O . HIS A 1 92 ? 4.115 -6.191 -21.062 1.00 87.06 92 HIS A O 1
ATOM 760 N N . TRP A 1 93 ? 5.738 -4.655 -20.991 1.00 88.56 93 TRP A N 1
ATOM 761 C CA . TRP A 1 93 ? 6.816 -5.615 -20.770 1.00 88.56 93 TRP A CA 1
ATOM 762 C C . TRP A 1 93 ? 7.384 -5.499 -19.359 1.00 88.56 93 TRP A C 1
ATOM 764 O O . TRP A 1 93 ? 7.730 -4.414 -18.900 1.00 88.56 93 TRP A O 1
ATOM 774 N N . CYS A 1 94 ? 7.485 -6.632 -18.668 1.00 89.25 94 CYS A N 1
ATOM 775 C CA . CYS A 1 94 ? 8.128 -6.707 -17.366 1.00 89.25 94 CYS A CA 1
ATOM 776 C C . CYS A 1 94 ? 9.595 -7.096 -17.542 1.00 89.25 94 CYS A C 1
ATOM 778 O O . CYS A 1 94 ? 9.889 -8.211 -17.979 1.00 89.25 94 CYS A O 1
ATOM 780 N N . ARG A 1 95 ? 10.518 -6.225 -17.122 1.00 86.56 95 ARG A N 1
ATOM 781 C CA . ARG A 1 95 ? 11.959 -6.490 -17.211 1.00 86.56 95 ARG A CA 1
ATOM 782 C C . ARG A 1 95 ? 12.416 -7.647 -16.316 1.00 86.56 95 ARG A C 1
ATOM 784 O O . ARG A 1 95 ? 13.193 -8.479 -16.771 1.00 86.56 95 ARG A O 1
ATOM 791 N N . CYS A 1 96 ? 11.909 -7.735 -15.085 1.00 84.44 96 CYS A N 1
ATOM 792 C CA . CYS A 1 96 ? 12.313 -8.753 -14.103 1.00 84.44 96 CYS A CA 1
ATOM 793 C C . CYS A 1 96 ? 11.922 -10.179 -14.523 1.00 84.44 96 CYS A C 1
ATOM 795 O O . CYS A 1 96 ? 12.619 -11.146 -14.222 1.00 84.44 96 CYS A O 1
ATOM 797 N N . CYS A 1 97 ? 10.787 -10.324 -15.211 1.00 88.88 97 CYS A N 1
ATOM 798 C CA . CYS A 1 97 ? 10.261 -11.626 -15.621 1.00 88.88 97 CYS A CA 1
ATOM 799 C C . CYS A 1 97 ? 10.383 -11.904 -17.121 1.00 88.88 97 CYS A C 1
ATOM 801 O O . CYS A 1 97 ? 10.164 -13.042 -17.527 1.00 88.88 97 CYS A O 1
ATOM 803 N N . ASN A 1 98 ? 10.720 -10.893 -17.923 1.00 89.31 98 ASN A N 1
ATOM 804 C CA . ASN A 1 98 ? 10.729 -10.929 -19.383 1.00 89.31 98 ASN A CA 1
ATOM 805 C C . ASN A 1 98 ? 9.384 -11.372 -20.005 1.00 89.31 98 ASN A C 1
ATOM 807 O O . ASN A 1 98 ? 9.353 -12.100 -20.993 1.00 89.31 98 ASN A O 1
ATOM 811 N N . VAL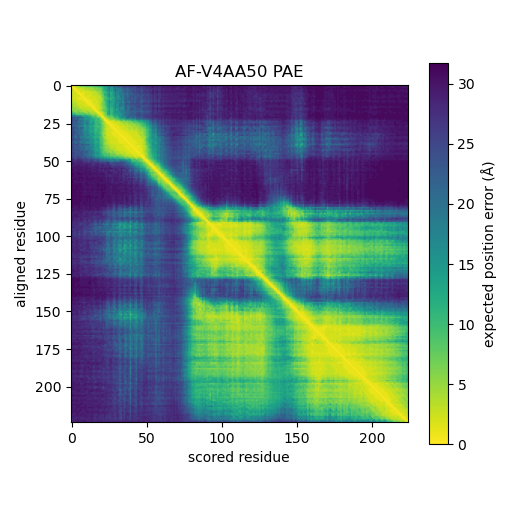 A 1 99 ? 8.263 -10.949 -19.410 1.00 89.12 99 VAL A N 1
ATOM 812 C CA . VAL A 1 99 ? 6.897 -11.294 -19.851 1.00 89.12 99 VAL A CA 1
ATOM 813 C C . VAL A 1 99 ? 6.226 -10.072 -20.467 1.00 89.12 99 VAL A C 1
ATOM 815 O O . VAL A 1 99 ? 6.314 -8.975 -19.913 1.00 89.12 99 VAL A O 1
ATOM 818 N N . VAL A 1 100 ? 5.528 -10.269 -21.587 1.00 90.19 100 VAL A N 1
ATOM 819 C CA . VAL A 1 100 ? 4.677 -9.249 -22.212 1.00 90.19 100 VAL A CA 1
ATOM 820 C C . VAL A 1 100 ? 3.221 -9.479 -21.804 1.00 90.19 100 VAL A C 1
ATOM 822 O O . VAL A 1 100 ? 2.714 -10.596 -21.869 1.00 90.19 100 VAL A O 1
ATOM 825 N N . SER A 1 101 ? 2.556 -8.418 -21.358 1.00 88.50 101 SER A N 1
ATOM 826 C CA . SER A 1 101 ? 1.149 -8.383 -20.969 1.00 88.50 101 SER A CA 1
ATOM 827 C C . SER A 1 101 ? 0.354 -7.506 -21.931 1.00 88.50 101 SER A C 1
ATOM 829 O O . SER A 1 101 ? 0.748 -6.384 -22.237 1.00 88.50 101 SER A O 1
ATOM 831 N N . ASN A 1 102 ? -0.813 -7.993 -22.347 1.00 85.56 102 ASN A N 1
ATOM 832 C CA . ASN A 1 102 ? -1.646 -7.348 -23.371 1.00 85.56 102 ASN A CA 1
ATOM 833 C C . ASN A 1 102 ? -2.528 -6.200 -22.844 1.00 85.56 102 ASN A C 1
ATOM 835 O O . ASN A 1 102 ? -3.351 -5.676 -23.590 1.00 85.56 102 ASN A O 1
ATOM 839 N N . ASN A 1 103 ? -2.449 -5.884 -21.549 1.00 87.81 103 ASN A N 1
ATOM 840 C CA . ASN A 1 103 ? -3.213 -4.820 -20.897 1.00 87.81 103 ASN A CA 1
ATOM 841 C C . ASN A 1 103 ? -2.538 -4.440 -19.569 1.00 87.81 103 ASN A C 1
ATOM 843 O O . ASN A 1 103 ? -1.967 -5.317 -18.904 1.00 87.81 103 ASN A O 1
ATOM 847 N N . ILE A 1 104 ? -2.651 -3.181 -19.152 1.00 88.38 104 ILE A N 1
ATOM 848 C CA . ILE A 1 104 ? -2.182 -2.672 -17.851 1.00 88.38 104 ILE A CA 1
ATOM 849 C C . ILE A 1 104 ? -2.680 -3.542 -16.697 1.00 88.38 104 ILE A C 1
ATOM 851 O O . ILE A 1 104 ? -1.905 -3.912 -15.822 1.00 88.38 104 ILE A O 1
ATOM 855 N N . LEU A 1 105 ? -3.957 -3.934 -16.698 1.00 89.12 105 LEU A N 1
ATOM 856 C CA . LEU A 1 105 ? -4.533 -4.777 -15.650 1.00 89.12 105 LEU A CA 1
ATOM 857 C C . LEU A 1 105 ? -3.809 -6.125 -15.544 1.00 89.12 105 LEU A C 1
ATOM 859 O O . LEU A 1 105 ? -3.577 -6.618 -14.440 1.00 89.12 105 LEU A O 1
ATOM 863 N N . MET A 1 106 ? -3.452 -6.723 -16.683 1.00 89.25 106 MET A N 1
ATOM 864 C CA . MET A 1 106 ? -2.693 -7.975 -16.707 1.00 89.25 106 MET A CA 1
ATOM 865 C C . MET A 1 106 ? -1.264 -7.756 -16.216 1.00 89.25 106 MET A C 1
ATOM 867 O O . MET A 1 106 ? -0.778 -8.571 -15.435 1.00 89.25 106 MET A O 1
ATOM 871 N N . MET A 1 107 ? -0.640 -6.628 -16.573 1.00 91.25 107 MET A N 1
ATOM 872 C CA . MET A 1 107 ? 0.658 -6.241 -16.022 1.00 91.25 107 MET A CA 1
ATOM 873 C C . MET A 1 107 ? 0.585 -6.073 -14.497 1.00 91.25 107 MET A C 1
ATOM 875 O O . MET A 1 107 ? 1.358 -6.695 -13.780 1.00 91.25 107 MET A O 1
ATOM 879 N N . CYS A 1 108 ? -0.394 -5.343 -13.958 1.00 91.06 108 CYS A N 1
ATOM 880 C CA . CYS A 1 108 ? -0.557 -5.174 -12.511 1.00 91.06 108 CYS A CA 1
ATOM 881 C C . CYS A 1 108 ? -0.801 -6.506 -11.782 1.00 91.06 108 CYS A C 1
ATOM 883 O O . CYS A 1 108 ? -0.267 -6.720 -10.694 1.00 91.06 108 CYS A O 1
ATOM 885 N N . LYS A 1 109 ? -1.586 -7.418 -12.370 1.00 91.94 109 LYS A N 1
ATOM 886 C CA . LYS A 1 109 ? -1.764 -8.779 -11.833 1.00 91.94 109 LYS A CA 1
ATOM 887 C C . LYS A 1 109 ? -0.458 -9.573 -11.863 1.00 91.94 109 LYS A C 1
ATOM 889 O O . LYS A 1 109 ? -0.171 -10.285 -10.906 1.00 91.94 109 LYS A O 1
ATOM 894 N N . HIS A 1 110 ? 0.327 -9.436 -12.931 1.00 92.62 110 HIS A N 1
ATOM 895 C CA . HIS A 1 110 ? 1.647 -10.045 -13.041 1.00 92.62 110 HIS A CA 1
ATOM 896 C C . HIS A 1 110 ? 2.599 -9.528 -11.954 1.00 92.62 110 HIS A C 1
ATOM 898 O O . HIS A 1 110 ? 3.197 -10.351 -11.264 1.00 92.62 110 HIS A O 1
ATOM 904 N N . LEU A 1 111 ? 2.683 -8.208 -11.742 1.00 91.56 111 LEU A N 1
ATOM 905 C CA . LEU A 1 111 ? 3.527 -7.609 -10.699 1.00 91.56 111 LEU A CA 1
ATOM 906 C C . LEU A 1 111 ? 3.165 -8.150 -9.302 1.00 91.56 111 LEU A C 1
ATOM 908 O O . LEU A 1 111 ? 4.038 -8.561 -8.548 1.00 91.56 111 LEU A O 1
ATOM 912 N N . LYS A 1 112 ? 1.865 -8.276 -9.000 1.00 90.12 112 LYS A N 1
ATOM 913 C CA . LYS A 1 112 ? 1.361 -8.846 -7.733 1.00 90.12 112 LYS A CA 1
ATOM 914 C C . LYS A 1 112 ? 1.532 -10.365 -7.595 1.00 90.12 112 LYS A C 1
ATOM 916 O O . LYS A 1 112 ? 1.199 -10.926 -6.554 1.00 90.12 112 LYS A O 1
ATOM 921 N N . SER A 1 113 ? 1.965 -11.068 -8.640 1.00 93.00 113 SER A N 1
ATOM 922 C CA . SER A 1 113 ? 2.092 -12.524 -8.585 1.00 93.00 113 SER A CA 1
ATOM 923 C C . SER A 1 113 ? 3.284 -12.943 -7.725 1.00 93.00 113 SER A C 1
ATOM 925 O O . SER A 1 113 ? 4.340 -12.311 -7.757 1.00 93.00 113 SER A O 1
ATOM 927 N N . ARG A 1 114 ? 3.159 -14.077 -7.021 1.00 88.31 114 ARG A N 1
ATOM 928 C CA . ARG A 1 114 ? 4.269 -14.640 -6.228 1.00 88.31 114 ARG A CA 1
ATOM 929 C C . ARG A 1 114 ? 5.532 -14.856 -7.069 1.00 88.31 114 ARG A C 1
ATOM 931 O O . ARG A 1 114 ? 6.630 -14.607 -6.592 1.00 88.31 114 ARG A O 1
ATOM 938 N N . SER A 1 115 ? 5.377 -15.273 -8.327 1.00 88.31 115 SER A N 1
ATOM 939 C CA . SER A 1 115 ? 6.492 -15.500 -9.255 1.00 88.31 115 SER A CA 1
ATOM 940 C C . SER A 1 115 ? 7.279 -14.231 -9.583 1.00 88.31 115 SER A C 1
ATOM 942 O O . SER A 1 115 ? 8.476 -14.314 -9.845 1.00 88.31 115 SER A O 1
ATOM 944 N N . HIS A 1 116 ? 6.610 -13.075 -9.602 1.00 89.31 116 HIS A N 1
ATOM 945 C CA . HIS A 1 116 ? 7.258 -11.783 -9.793 1.00 89.31 116 HIS A CA 1
ATOM 946 C C . HIS A 1 116 ? 7.882 -11.295 -8.484 1.00 89.31 116 HIS A C 1
ATOM 948 O O . HIS A 1 116 ? 9.070 -10.993 -8.464 1.00 89.31 116 HIS A O 1
ATOM 954 N N . GLN A 1 117 ? 7.120 -11.302 -7.385 1.00 88.38 117 GLN A N 1
ATOM 955 C CA . GLN A 1 117 ? 7.578 -10.822 -6.075 1.00 88.38 117 GLN A CA 1
ATOM 956 C C . GLN A 1 117 ? 8.841 -11.540 -5.575 1.00 88.38 117 GLN A C 1
ATOM 958 O O . GLN A 1 117 ? 9.693 -10.911 -4.965 1.00 88.38 117 GLN A O 1
ATOM 963 N N . GLN A 1 118 ? 9.012 -12.830 -5.885 1.00 86.62 118 GLN A N 1
ATOM 964 C CA . GLN A 1 118 ? 10.226 -13.584 -5.538 1.00 86.62 118 GLN A CA 1
ATOM 965 C C . GLN A 1 118 ? 11.494 -13.121 -6.276 1.00 86.62 118 GLN A C 1
ATOM 967 O O . GLN A 1 118 ? 12.594 -13.438 -5.835 1.00 86.62 118 GLN A O 1
ATOM 972 N N . LYS A 1 119 ? 11.358 -12.431 -7.413 1.00 86.00 119 LYS A N 1
ATOM 973 C CA . LYS A 1 119 ? 12.487 -11.944 -8.224 1.00 86.00 119 LYS A CA 1
ATOM 974 C C . LYS A 1 119 ? 12.836 -10.482 -7.947 1.00 86.00 119 LYS A C 1
ATOM 976 O O . LYS A 1 119 ? 13.847 -10.009 -8.458 1.00 86.00 119 LYS A O 1
ATOM 981 N N . VAL A 1 120 ? 11.982 -9.766 -7.220 1.00 85.06 120 VAL A N 1
ATOM 982 C CA . VAL A 1 120 ? 12.198 -8.366 -6.844 1.00 85.06 120 VAL A CA 1
ATOM 983 C C . VAL A 1 120 ? 12.999 -8.327 -5.546 1.00 85.06 120 VAL A C 1
ATOM 985 O O . VAL A 1 120 ? 12.784 -9.159 -4.667 1.00 85.06 120 VAL A O 1
ATOM 988 N N . ASP A 1 121 ? 13.926 -7.376 -5.433 1.00 81.50 121 ASP A N 1
ATOM 989 C CA . ASP A 1 121 ? 14.699 -7.166 -4.209 1.00 81.50 121 ASP A CA 1
ATOM 990 C C . ASP A 1 121 ? 13.782 -6.644 -3.078 1.00 81.50 121 ASP A C 1
ATOM 992 O O . ASP A 1 121 ? 13.194 -5.570 -3.223 1.00 81.50 121 ASP A O 1
ATOM 996 N N . PRO A 1 122 ? 13.651 -7.354 -1.937 1.00 77.62 122 PRO A N 1
ATOM 997 C CA . PRO A 1 122 ? 12.841 -6.910 -0.795 1.00 77.62 122 PRO A CA 1
ATOM 998 C C . PRO A 1 122 ? 13.302 -5.598 -0.130 1.00 77.62 122 PRO A C 1
ATOM 1000 O O . PRO A 1 122 ? 12.566 -5.027 0.694 1.00 77.62 122 PRO A O 1
ATOM 1003 N N . TYR A 1 123 ? 14.523 -5.148 -0.424 1.00 77.75 123 TYR A N 1
ATOM 1004 C CA . TYR A 1 123 ? 15.126 -3.946 0.153 1.00 77.75 123 TYR A CA 1
ATOM 1005 C C . TYR A 1 123 ? 15.091 -2.734 -0.784 1.00 77.75 123 TYR A C 1
ATOM 1007 O O . TYR A 1 123 ? 15.338 -1.618 -0.323 1.00 77.75 123 TYR A O 1
ATOM 1015 N N . ASP A 1 124 ? 14.721 -2.911 -2.054 1.00 78.50 124 ASP A N 1
ATOM 1016 C CA . ASP A 1 124 ? 14.549 -1.802 -2.993 1.00 78.50 124 ASP A CA 1
ATOM 1017 C C . ASP A 1 124 ? 13.213 -1.084 -2.726 1.00 78.50 124 ASP A C 1
ATOM 1019 O O . ASP A 1 124 ? 12.147 -1.482 -3.201 1.00 78.50 124 ASP A O 1
ATOM 1023 N N . ARG A 1 125 ? 13.262 -0.050 -1.870 1.00 73.44 125 ARG A N 1
ATOM 1024 C CA . ARG A 1 125 ? 12.084 0.680 -1.359 1.00 73.44 125 ARG A CA 1
ATOM 1025 C C . ARG A 1 125 ? 12.141 2.180 -1.656 1.00 73.44 125 ARG A C 1
ATOM 1027 O O . ARG A 1 125 ? 12.194 2.995 -0.727 1.00 73.44 125 ARG A O 1
ATOM 1034 N N . PRO A 1 126 ? 12.086 2.594 -2.930 1.00 76.00 126 PRO A N 1
ATOM 1035 C CA . PRO A 1 126 ? 12.220 4.001 -3.310 1.00 76.00 126 PRO A CA 1
ATOM 1036 C C . PRO A 1 126 ? 11.071 4.895 -2.807 1.00 76.00 126 PRO A C 1
ATOM 1038 O O . PRO A 1 126 ? 11.238 6.108 -2.739 1.00 76.00 126 PRO A O 1
ATOM 1041 N N . TRP A 1 127 ? 9.930 4.331 -2.384 1.00 75.00 127 TRP A N 1
ATOM 1042 C CA . TRP A 1 127 ? 8.810 5.085 -1.788 1.00 75.00 127 TRP A CA 1
ATOM 1043 C C . TRP A 1 127 ? 9.061 5.564 -0.351 1.00 75.00 127 TRP A C 1
ATOM 1045 O O . TRP A 1 127 ? 8.265 6.332 0.184 1.00 75.00 127 TRP A O 1
ATOM 1055 N N . THR A 1 128 ? 10.145 5.122 0.288 1.00 69.62 128 THR A N 1
ATOM 1056 C CA . THR A 1 128 ? 10.541 5.616 1.618 1.00 69.62 128 THR A CA 1
ATOM 1057 C C . THR A 1 128 ? 11.204 6.997 1.546 1.00 69.62 128 THR A C 1
ATOM 1059 O O . THR A 1 128 ? 11.287 7.705 2.550 1.00 69.62 128 THR A O 1
ATOM 1062 N N . ILE A 1 129 ? 11.630 7.421 0.349 1.00 59.53 129 ILE A N 1
ATOM 1063 C CA . ILE A 1 129 ? 12.253 8.718 0.102 1.00 59.53 129 ILE A CA 1
ATOM 1064 C C . ILE A 1 129 ? 11.166 9.684 -0.396 1.00 59.53 129 ILE A C 1
ATOM 1066 O O . ILE A 1 129 ? 10.765 9.651 -1.552 1.00 59.53 129 ILE A O 1
ATOM 1070 N N . HIS A 1 130 ? 10.748 10.581 0.499 1.00 53.84 130 HIS A N 1
ATOM 1071 C CA . HIS A 1 130 ? 9.792 11.687 0.322 1.00 53.84 130 HIS A CA 1
ATOM 1072 C C . HIS A 1 130 ? 8.285 11.379 0.392 1.00 53.84 130 HIS A C 1
ATOM 1074 O O . HIS A 1 130 ? 7.702 10.625 -0.380 1.00 53.84 130 HIS A O 1
ATOM 1080 N N . SER A 1 131 ? 7.656 12.113 1.319 1.00 49.75 131 SER A N 1
ATOM 1081 C CA . SER A 1 131 ? 6.220 12.224 1.565 1.00 49.75 131 SER A CA 1
ATOM 1082 C C . SER A 1 131 ? 5.440 12.497 0.277 1.00 49.75 131 SER A C 1
ATOM 1084 O O . SER A 1 131 ? 5.683 13.475 -0.436 1.00 49.75 131 SER A O 1
ATOM 1086 N N . MET A 1 132 ? 4.484 11.616 -0.009 1.00 53.75 132 MET A N 1
ATOM 1087 C CA . MET A 1 132 ? 3.579 11.719 -1.146 1.00 53.75 132 MET A CA 1
ATOM 1088 C C . MET A 1 132 ? 2.763 13.018 -1.060 1.00 53.75 132 MET A C 1
ATOM 1090 O O . MET A 1 132 ? 1.862 13.156 -0.232 1.00 53.75 132 MET A O 1
ATOM 1094 N N . LYS A 1 133 ? 3.038 13.982 -1.948 1.00 50.34 133 LYS A N 1
ATOM 1095 C CA . LYS A 1 133 ? 2.130 15.115 -2.172 1.00 50.34 133 LYS A CA 1
ATOM 1096 C C . LYS A 1 133 ? 0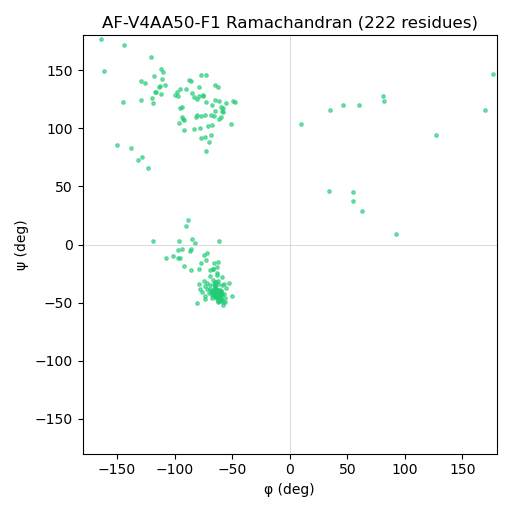.823 14.588 -2.764 1.00 50.34 133 LYS A C 1
ATOM 1098 O O . LYS A 1 133 ? 0.829 13.955 -3.817 1.00 50.34 133 LYS A O 1
ATOM 1103 N N . LYS A 1 134 ? -0.300 14.896 -2.109 1.00 39.31 134 LYS A N 1
ATOM 1104 C CA . LYS A 1 134 ? -1.642 14.704 -2.675 1.00 39.31 134 LYS A CA 1
ATOM 1105 C C . LYS A 1 134 ? -1.736 15.491 -3.979 1.00 39.31 134 LYS A C 1
ATOM 1107 O O . LYS A 1 134 ? -1.604 16.713 -3.976 1.00 39.31 134 LYS A O 1
ATOM 1112 N N . ASN A 1 135 ? -1.938 14.779 -5.082 1.00 41.72 135 ASN A N 1
ATOM 1113 C CA . ASN A 1 135 ? -2.183 15.397 -6.372 1.00 41.72 135 ASN A CA 1
ATOM 1114 C C . ASN A 1 135 ? -3.598 15.988 -6.351 1.00 41.72 135 ASN A C 1
ATOM 1116 O O . ASN A 1 135 ? -4.562 15.281 -6.059 1.00 41.72 135 ASN A O 1
ATOM 1120 N N . SER A 1 136 ? -3.712 17.290 -6.591 1.00 45.31 136 SER A N 1
ATOM 1121 C CA . SER A 1 136 ? -4.994 17.980 -6.694 1.00 45.31 136 SER A CA 1
ATOM 1122 C C . SER A 1 136 ? -5.645 17.646 -8.032 1.00 45.31 136 SER A C 1
ATOM 1124 O O . SER A 1 136 ? -5.020 17.816 -9.078 1.00 45.31 136 SER A O 1
ATOM 1126 N N . GLU A 1 137 ? -6.901 17.215 -7.999 1.00 42.62 137 GLU A N 1
ATOM 1127 C CA . GLU A 1 137 ? -7.728 17.025 -9.189 1.00 42.62 137 GLU A CA 1
ATOM 1128 C C . GLU A 1 137 ? -7.848 18.337 -9.973 1.00 42.62 137 GLU A C 1
ATOM 1130 O O . GLU A 1 137 ? -8.427 19.319 -9.506 1.00 42.62 137 GLU A O 1
ATOM 1135 N N . SER A 1 138 ? -7.292 18.359 -11.183 1.00 50.06 138 SER A N 1
ATOM 1136 C CA . SER A 1 138 ? -7.496 19.439 -12.139 1.00 50.06 138 SER A CA 1
ATOM 1137 C C . SER A 1 138 ? -8.689 19.104 -13.032 1.00 50.06 138 SER A C 1
ATOM 1139 O O . SER A 1 138 ? -8.631 18.256 -13.919 1.00 50.06 138 SER A O 1
ATOM 1141 N N . ASN A 1 139 ? -9.800 19.803 -12.807 1.00 53.97 139 ASN A N 1
ATOM 1142 C CA . ASN A 1 139 ? -10.900 19.861 -13.762 1.00 53.97 139 ASN A CA 1
ATOM 1143 C C . ASN A 1 139 ? -10.578 20.929 -14.817 1.00 53.97 139 ASN A C 1
ATOM 1145 O O . ASN A 1 139 ? -10.787 22.118 -14.576 1.00 53.97 139 ASN A O 1
ATOM 1149 N N . SER A 1 140 ? -10.094 20.524 -15.993 1.00 52.69 140 SER A N 1
ATOM 1150 C CA . SER A 1 140 ? -9.941 21.414 -17.153 1.00 52.69 140 SER A CA 1
ATOM 1151 C C . SER A 1 140 ? -10.763 20.926 -18.346 1.00 52.69 140 SER A C 1
ATOM 1153 O O . SER A 1 140 ? -10.649 19.787 -18.795 1.00 52.69 140 SER A O 1
ATOM 1155 N N . LYS A 1 141 ? -11.611 21.807 -18.891 1.00 55.34 141 LYS A N 1
ATOM 1156 C CA . LYS A 1 141 ? -12.346 21.594 -20.147 1.00 55.34 141 LYS A CA 1
ATOM 1157 C C . LYS A 1 141 ? -11.510 22.158 -21.303 1.00 55.34 141 LYS A C 1
ATOM 1159 O O . LYS A 1 141 ? -11.528 23.360 -21.540 1.00 55.34 141 LYS A O 1
ATOM 1164 N N . GLY A 1 142 ? -10.776 21.294 -21.997 1.00 62.62 142 GLY A N 1
ATOM 1165 C CA . GLY A 1 142 ? -9.937 21.610 -23.155 1.00 62.62 142 GLY A CA 1
ATOM 1166 C C . GLY A 1 142 ? -9.940 20.483 -24.207 1.00 62.62 142 GLY A C 1
ATOM 1167 O O . GLY A 1 142 ? -10.495 19.406 -23.955 1.00 62.62 142 GLY A O 1
ATOM 1168 N N . PRO A 1 143 ? -9.354 20.715 -25.397 1.00 59.72 143 PRO A N 1
ATOM 1169 C CA . PRO A 1 143 ? -9.263 19.713 -26.460 1.00 59.72 143 PRO A CA 1
ATOM 1170 C C . PRO A 1 143 ? -8.436 18.499 -26.012 1.00 59.72 143 PRO A C 1
ATOM 1172 O O . PRO A 1 143 ? -7.391 18.668 -25.389 1.00 59.72 143 PRO A O 1
ATOM 1175 N N . VAL A 1 144 ? -8.922 17.285 -26.305 1.00 65.94 144 VAL A N 1
ATOM 1176 C CA . VAL A 1 144 ? -8.348 16.013 -25.832 1.00 65.94 144 VAL A CA 1
ATOM 1177 C C . VAL A 1 144 ? -7.389 15.420 -26.868 1.00 65.94 144 VAL A C 1
ATOM 1179 O O . VAL A 1 144 ? -7.815 15.021 -27.950 1.00 65.94 144 VAL A O 1
ATOM 1182 N N . THR A 1 145 ? -6.116 15.291 -26.511 1.00 75.25 145 THR A N 1
ATOM 1183 C CA . THR A 1 145 ? -5.077 14.594 -27.278 1.00 75.25 145 THR A CA 1
ATOM 1184 C C . THR A 1 145 ? -4.907 13.173 -26.742 1.00 75.25 145 THR A C 1
ATOM 1186 O O . THR A 1 145 ? -4.704 12.990 -25.542 1.00 75.25 145 THR A O 1
ATOM 1189 N N . ASN A 1 146 ? -4.967 12.156 -27.610 1.00 76.25 146 ASN A N 1
ATOM 1190 C CA . ASN A 1 146 ? -4.699 10.774 -27.204 1.00 76.25 146 ASN A CA 1
ATOM 1191 C C . ASN A 1 146 ? -3.191 10.496 -27.201 1.00 76.25 146 ASN A C 1
ATOM 1193 O O . ASN A 1 146 ? -2.534 10.710 -28.218 1.00 76.25 146 ASN A O 1
ATOM 1197 N N . LEU A 1 147 ? -2.657 9.995 -26.089 1.00 75.31 147 LEU A N 1
ATOM 1198 C CA . LEU A 1 147 ? -1.261 9.580 -25.965 1.00 75.31 147 LEU A CA 1
ATOM 1199 C C . LEU A 1 147 ? -1.169 8.084 -25.654 1.00 75.31 147 LEU A C 1
ATOM 1201 O O . LEU A 1 147 ? -2.011 7.565 -24.912 1.00 75.31 147 LEU A O 1
ATOM 1205 N N . PRO A 1 148 ? -0.149 7.386 -26.179 1.00 74.25 148 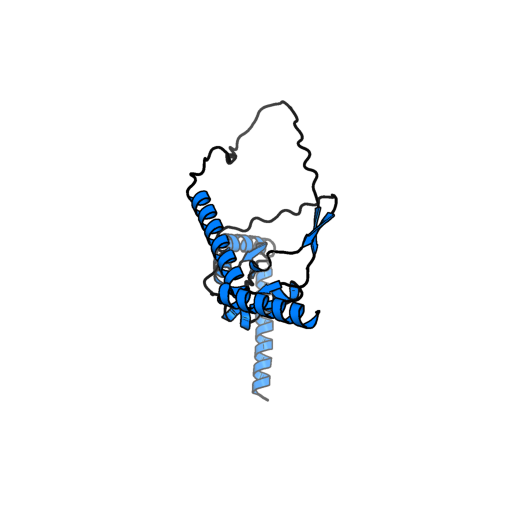PRO A N 1
ATOM 1206 C CA . PRO A 1 148 ? 0.107 6.021 -25.771 1.00 74.25 148 PRO A CA 1
ATOM 1207 C C . PRO A 1 148 ? 0.496 5.986 -24.295 1.00 74.25 148 PRO A C 1
ATOM 1209 O O . PRO A 1 148 ? 1.257 6.828 -23.815 1.00 74.25 148 PRO A O 1
ATOM 1212 N N . LEU A 1 149 ? -0.049 5.015 -23.568 1.00 77.50 149 LEU A N 1
ATOM 1213 C CA . LEU A 1 149 ? 0.318 4.798 -22.181 1.00 77.50 149 LEU A CA 1
ATOM 1214 C C . LEU A 1 149 ? 1.715 4.165 -22.112 1.00 77.50 149 LEU A C 1
ATOM 1216 O O . LEU A 1 149 ? 1.905 3.010 -22.491 1.00 77.50 149 LEU A O 1
ATOM 1220 N N . SER A 1 150 ? 2.669 4.947 -21.617 1.00 77.25 150 SER A N 1
ATOM 1221 C CA . SER A 1 150 ? 4.082 4.590 -21.448 1.00 77.25 150 SER A CA 1
ATOM 1222 C C . SER A 1 150 ? 4.481 4.708 -19.975 1.00 77.25 150 SER A C 1
ATOM 1224 O O . SER A 1 150 ? 3.794 5.379 -19.203 1.00 77.25 150 SER A O 1
ATOM 1226 N N . GLY A 1 15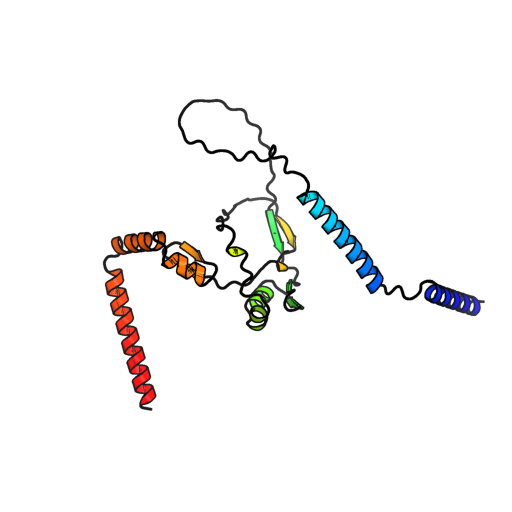1 ? 5.585 4.076 -19.567 1.00 80.31 151 GLY A N 1
ATOM 1227 C CA . GLY A 1 151 ? 6.084 4.155 -18.190 1.00 80.31 151 GLY A CA 1
ATOM 1228 C C . GLY A 1 151 ? 5.583 3.044 -17.262 1.00 80.31 151 GLY A C 1
ATOM 1229 O O . GLY A 1 151 ? 5.828 3.092 -16.058 1.00 80.31 151 GLY A O 1
ATOM 1230 N N . THR A 1 152 ? 4.903 2.019 -17.789 1.00 82.12 152 THR A N 1
ATOM 1231 C CA . THR A 1 152 ? 4.506 0.842 -16.991 1.00 82.12 152 THR A CA 1
ATOM 1232 C C . THR A 1 152 ? 5.691 0.049 -16.449 1.00 82.12 152 THR A C 1
ATOM 1234 O O . THR A 1 152 ? 5.539 -0.692 -15.486 1.00 82.12 152 THR A O 1
ATOM 1237 N N . GLU A 1 153 ? 6.866 0.223 -17.043 1.00 81.25 153 GLU A N 1
ATOM 1238 C CA . GLU A 1 153 ? 8.137 -0.347 -16.611 1.00 81.25 153 GLU A CA 1
ATOM 1239 C C . GLU A 1 153 ? 8.631 0.200 -15.262 1.00 81.25 153 GLU A C 1
ATOM 1241 O O . GLU A 1 153 ? 9.408 -0.474 -14.593 1.00 81.25 153 GLU A O 1
ATOM 1246 N N . PHE A 1 154 ? 8.158 1.378 -14.839 1.00 84.75 154 PHE A N 1
ATOM 1247 C CA . PHE A 1 154 ? 8.506 1.987 -13.548 1.00 84.75 154 PHE A CA 1
ATOM 1248 C C . PHE A 1 154 ? 7.501 1.655 -12.440 1.00 84.75 154 PHE A C 1
ATOM 1250 O O . PHE A 1 154 ? 7.670 2.066 -11.292 1.00 84.75 154 PHE A O 1
ATOM 1257 N N . VAL A 1 155 ? 6.423 0.943 -12.774 1.00 86.12 155 VAL A N 1
ATOM 1258 C CA . VAL A 1 155 ? 5.395 0.572 -11.805 1.00 86.12 155 VAL A CA 1
ATOM 1259 C C . VAL A 1 155 ? 5.866 -0.646 -11.026 1.00 86.12 155 VAL A C 1
ATOM 1261 O O . VAL A 1 155 ? 6.146 -1.697 -11.600 1.00 86.12 155 VAL A O 1
ATOM 1264 N N . MET A 1 156 ? 5.875 -0.524 -9.703 1.00 81.75 156 MET A N 1
ATOM 1265 C CA . MET A 1 156 ? 6.148 -1.632 -8.794 1.00 81.75 156 MET A CA 1
ATOM 1266 C C . MET A 1 156 ? 4.883 -2.015 -8.036 1.00 81.75 156 MET A C 1
ATOM 1268 O O . MET A 1 156 ? 4.082 -1.157 -7.657 1.00 81.75 156 MET A O 1
ATOM 1272 N N . SER A 1 157 ? 4.692 -3.313 -7.804 1.00 87.25 157 SER A N 1
ATOM 1273 C CA . SER A 1 157 ? 3.684 -3.769 -6.850 1.00 87.25 157 SER A CA 1
ATOM 1274 C C . SER A 1 157 ? 4.224 -3.624 -5.439 1.00 87.25 157 SER A C 1
ATOM 1276 O O . SER A 1 157 ? 5.278 -4.172 -5.128 1.00 87.25 157 SER A O 1
ATOM 1278 N N . VAL A 1 158 ? 3.459 -2.956 -4.589 1.00 85.31 158 VAL A N 1
ATOM 1279 C CA . VAL A 1 158 ? 3.788 -2.765 -3.182 1.00 85.31 158 VAL A CA 1
ATOM 1280 C C . VAL A 1 158 ? 2.576 -3.166 -2.344 1.00 85.31 158 VAL A C 1
ATOM 1282 O O . VAL A 1 158 ? 1.435 -2.895 -2.737 1.00 85.31 158 VAL A O 1
ATOM 1285 N N . ASP A 1 159 ? 2.821 -3.825 -1.213 1.00 84.75 159 ASP A N 1
ATOM 1286 C CA . ASP A 1 159 ? 1.792 -4.098 -0.212 1.00 84.75 159 ASP A CA 1
ATOM 1287 C C . ASP A 1 159 ? 1.590 -2.845 0.638 1.00 84.75 159 ASP A C 1
ATOM 1289 O O . ASP A 1 159 ? 2.467 -2.448 1.400 1.00 84.75 159 ASP A O 1
ATOM 1293 N N . ALA A 1 160 ? 0.431 -2.211 0.487 1.00 89.50 160 ALA A N 1
ATOM 1294 C CA . ALA A 1 160 ? 0.105 -0.972 1.176 1.00 89.50 160 ALA A CA 1
ATOM 1295 C C . ALA A 1 160 ? -0.982 -1.182 2.234 1.00 89.50 160 ALA A C 1
ATOM 1297 O O . ALA A 1 160 ? -1.904 -1.984 2.060 1.00 89.50 160 ALA A O 1
ATOM 1298 N N . PHE A 1 161 ? -0.908 -0.391 3.299 1.00 91.81 161 PHE A N 1
ATOM 1299 C CA . PHE A 1 161 ? -1.915 -0.303 4.348 1.00 91.81 161 PHE A CA 1
ATOM 1300 C C . PHE A 1 161 ? -2.591 1.062 4.290 1.00 91.81 161 PHE A C 1
ATOM 1302 O O . PHE A 1 161 ? -1.989 2.058 3.890 1.00 91.81 161 PHE A O 1
ATOM 1309 N N . TYR A 1 162 ? -3.849 1.123 4.711 1.00 93.94 162 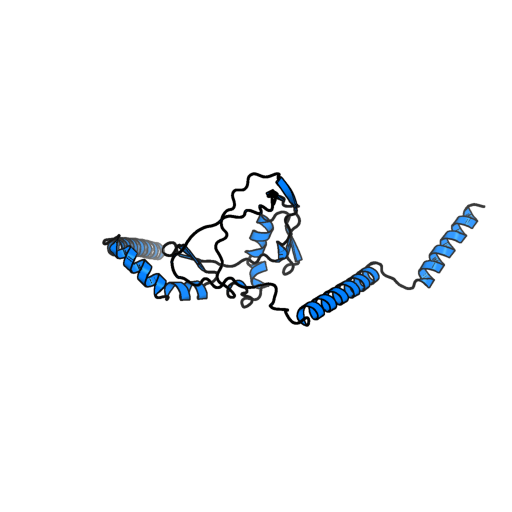TYR A N 1
ATOM 1310 C CA . TYR A 1 162 ? -4.597 2.370 4.775 1.00 93.94 162 TYR A CA 1
ATOM 1311 C C . TYR A 1 162 ? -5.221 2.532 6.155 1.00 93.94 162 TYR A C 1
ATOM 1313 O O . TYR A 1 162 ? -5.968 1.666 6.616 1.00 93.94 162 TYR A O 1
ATOM 1321 N N . CYS A 1 163 ? -4.915 3.649 6.810 1.00 94.62 163 CYS A N 1
ATOM 1322 C CA . CYS A 1 163 ? -5.503 4.004 8.091 1.00 94.62 163 CYS A CA 1
ATOM 1323 C C . CYS A 1 163 ? -6.742 4.868 7.847 1.00 94.62 163 CYS A C 1
ATOM 1325 O O . CYS A 1 163 ? -6.625 6.039 7.487 1.00 94.62 163 CYS A O 1
ATOM 1327 N N . SER A 1 164 ? -7.935 4.313 8.068 1.00 94.12 164 SER A N 1
ATOM 1328 C CA . SER A 1 164 ? -9.206 5.040 7.901 1.00 94.12 164 SER A CA 1
ATOM 1329 C C . SER A 1 164 ? -9.425 6.137 8.946 1.00 94.12 164 SER A C 1
ATOM 1331 O O . SER A 1 164 ? -10.189 7.069 8.714 1.00 94.12 164 SER A O 1
ATOM 1333 N N . LEU A 1 165 ? -8.748 6.046 10.091 1.00 93.06 165 LEU A N 1
ATOM 1334 C CA . LEU A 1 165 ? -8.800 7.056 11.142 1.00 93.06 165 LEU A CA 1
ATOM 1335 C C . LEU A 1 165 ? -8.014 8.317 10.753 1.00 93.06 165 LEU A C 1
ATOM 1337 O O . LEU A 1 165 ? -8.500 9.431 10.931 1.00 93.06 165 LEU A O 1
ATOM 1341 N N . CYS A 1 166 ? -6.812 8.131 10.204 1.00 91.62 166 CYS A N 1
ATOM 1342 C CA . CYS A 1 166 ? -5.900 9.215 9.834 1.00 91.62 166 CYS A CA 1
ATOM 1343 C C . CYS A 1 166 ? -6.010 9.622 8.354 1.00 91.62 166 CYS A C 1
ATOM 1345 O O . CYS A 1 166 ? -5.489 10.663 7.964 1.00 91.62 166 CYS A O 1
ATOM 1347 N N . ASN A 1 167 ? -6.712 8.836 7.530 1.00 92.75 167 ASN A N 1
ATOM 1348 C CA . ASN A 1 167 ? -6.804 8.989 6.074 1.00 92.75 167 ASN A CA 1
ATOM 1349 C C . ASN A 1 167 ? -5.430 9.020 5.381 1.00 92.75 167 ASN A C 1
ATOM 1351 O O . ASN A 1 167 ? -5.181 9.855 4.504 1.00 92.75 167 ASN A O 1
ATOM 1355 N N . GLU A 1 168 ? -4.552 8.095 5.770 1.00 88.88 168 GLU A N 1
ATOM 1356 C CA . GLU A 1 168 ? -3.158 8.025 5.327 1.00 88.88 168 GLU A CA 1
ATOM 1357 C C . GLU A 1 168 ? -2.817 6.643 4.749 1.00 88.88 168 GLU A C 1
ATOM 1359 O O . GLU A 1 168 ? -3.259 5.612 5.268 1.00 88.88 168 GLU A O 1
ATOM 1364 N N . TYR A 1 169 ? -2.047 6.635 3.655 1.00 89.88 169 TYR A N 1
ATOM 1365 C CA . TYR A 1 169 ? -1.523 5.427 3.018 1.00 89.88 169 TYR A CA 1
ATOM 1366 C C . TYR A 1 169 ? -0.107 5.144 3.513 1.00 89.88 169 TYR A C 1
ATOM 1368 O O . TYR A 1 169 ? 0.742 6.032 3.518 1.00 89.88 169 TYR A O 1
ATOM 1376 N N . MET A 1 170 ? 0.153 3.891 3.866 1.00 88.94 170 MET A N 1
ATOM 1377 C CA . MET A 1 170 ? 1.450 3.391 4.314 1.00 88.94 170 MET A CA 1
ATOM 1378 C C . MET A 1 170 ? 1.939 2.355 3.305 1.00 88.94 170 MET A C 1
ATOM 1380 O O . MET A 1 170 ? 1.178 1.475 2.907 1.00 88.94 170 MET A O 1
ATOM 1384 N N . GLY A 1 171 ? 3.188 2.478 2.863 1.00 83.81 171 GLY A N 1
ATOM 1385 C CA . GLY A 1 171 ? 3.726 1.687 1.753 1.00 83.81 171 GLY A CA 1
ATOM 1386 C C . GLY A 1 171 ? 4.304 0.325 2.131 1.00 83.81 171 GLY A C 1
ATOM 1387 O O . GLY A 1 171 ? 4.730 -0.389 1.243 1.00 83.81 171 GLY A O 1
ATOM 1388 N N . ASP A 1 172 ? 4.398 -0.037 3.407 1.00 85.75 172 ASP A N 1
ATOM 1389 C CA . ASP A 1 172 ? 4.866 -1.357 3.842 1.00 85.75 172 ASP A CA 1
ATOM 1390 C C . ASP A 1 172 ? 4.499 -1.617 5.314 1.00 85.75 172 ASP A C 1
ATOM 1392 O O . ASP A 1 172 ? 3.924 -0.759 5.991 1.00 85.75 172 ASP A O 1
ATOM 1396 N N . ILE A 1 173 ? 4.812 -2.824 5.807 1.00 89.94 173 ILE A N 1
ATOM 1397 C CA . ILE A 1 173 ? 4.550 -3.222 7.199 1.00 89.94 173 ILE A CA 1
ATOM 1398 C C . ILE A 1 173 ? 5.324 -2.332 8.187 1.00 89.94 173 ILE A C 1
ATOM 1400 O O . ILE A 1 173 ? 4.681 -1.803 9.091 1.00 89.94 173 ILE A O 1
ATOM 1404 N N . PRO A 1 174 ? 6.645 -2.090 8.029 1.00 89.31 174 PRO A N 1
ATOM 1405 C CA . PRO A 1 174 ? 7.370 -1.198 8.934 1.00 89.31 174 PRO A CA 1
ATOM 1406 C C . PRO A 1 174 ? 6.820 0.232 8.957 1.00 89.31 174 PRO A C 1
ATOM 1408 O O . PRO A 1 174 ? 6.702 0.815 10.031 1.00 89.31 174 PRO A O 1
ATOM 1411 N N . SER A 1 175 ? 6.423 0.796 7.809 1.00 88.62 175 SER A N 1
ATOM 1412 C CA . SER A 1 175 ? 5.780 2.118 7.779 1.00 88.62 175 SER A CA 1
ATOM 1413 C C . SER A 1 175 ? 4.429 2.104 8.487 1.00 88.62 175 SER A C 1
ATOM 1415 O O . SER A 1 175 ? 4.082 3.077 9.152 1.00 88.62 175 SER A O 1
ATOM 1417 N N . ALA A 1 176 ? 3.662 1.016 8.369 1.00 92.12 176 ALA A N 1
ATOM 1418 C CA . ALA A 1 176 ? 2.392 0.883 9.072 1.00 92.12 176 ALA A CA 1
ATOM 1419 C C . ALA A 1 176 ? 2.575 0.769 10.589 1.00 92.12 176 ALA A C 1
ATOM 1421 O O . ALA A 1 176 ? 1.851 1.410 11.349 1.00 92.12 176 ALA A O 1
ATOM 1422 N N . GLU A 1 177 ? 3.573 0.009 11.031 1.00 93.62 177 GLU A N 1
ATOM 1423 C CA . GLU A 1 177 ? 3.948 -0.079 12.441 1.00 93.62 177 GLU A CA 1
ATOM 1424 C C . GLU A 1 177 ? 4.411 1.279 12.982 1.00 93.62 177 GLU A C 1
ATOM 1426 O O . GLU A 1 177 ? 3.946 1.712 14.037 1.00 93.62 177 GLU A O 1
ATOM 1431 N N . ALA A 1 178 ? 5.259 1.993 12.237 1.00 92.12 178 ALA A N 1
ATOM 1432 C CA . ALA A 1 178 ? 5.704 3.334 12.602 1.00 92.12 178 ALA A CA 1
ATOM 1433 C C . ALA A 1 178 ? 4.529 4.320 12.723 1.00 92.12 178 ALA A C 1
ATOM 1435 O O . ALA A 1 178 ? 4.466 5.065 13.696 1.00 92.12 178 ALA A O 1
ATOM 1436 N N . HIS A 1 179 ? 3.570 4.288 11.789 1.00 94.00 179 HIS A N 1
ATOM 1437 C CA . HIS A 1 179 ? 2.362 5.118 11.846 1.00 94.00 179 HIS A CA 1
ATOM 1438 C C . HIS A 1 179 ? 1.498 4.812 13.079 1.00 94.00 179 HIS A C 1
ATOM 1440 O O . HIS A 1 179 ? 1.057 5.731 13.764 1.00 94.00 179 HIS A O 1
ATOM 1446 N N . LEU A 1 180 ? 1.246 3.532 13.377 1.00 94.50 180 LEU A N 1
ATOM 1447 C CA . LEU A 1 180 ? 0.416 3.134 14.524 1.00 94.50 180 LEU A CA 1
ATOM 1448 C C . LEU A 1 180 ? 1.062 3.487 15.870 1.00 94.50 180 LEU A C 1
ATOM 1450 O O . LEU A 1 180 ? 0.349 3.765 16.834 1.00 94.50 180 LEU A O 1
ATOM 1454 N N . ASN A 1 181 ? 2.394 3.494 15.920 1.00 94.50 181 ASN A N 1
ATOM 1455 C CA . ASN A 1 181 ? 3.169 3.880 17.097 1.00 94.50 181 ASN A CA 1
ATOM 1456 C C . ASN A 1 181 ? 3.417 5.393 17.196 1.00 94.50 181 ASN A C 1
ATOM 1458 O O . ASN A 1 181 ? 3.993 5.852 18.184 1.00 94.50 181 ASN A O 1
ATOM 1462 N N . ASP A 1 182 ? 2.989 6.178 16.205 1.00 94.62 182 ASP A N 1
ATOM 1463 C CA . ASP A 1 182 ? 3.162 7.622 16.229 1.00 94.62 182 ASP A CA 1
ATOM 1464 C C . ASP A 1 182 ? 2.143 8.309 17.154 1.00 94.62 182 ASP A C 1
ATOM 1466 O O . ASP A 1 182 ? 0.964 7.945 17.262 1.00 94.62 182 ASP A O 1
ATOM 1470 N N . ILE A 1 183 ? 2.595 9.387 17.790 1.00 94.12 183 ILE A N 1
ATOM 1471 C CA . ILE A 1 183 ? 1.783 10.220 18.680 1.00 94.12 183 ILE A CA 1
ATOM 1472 C C . ILE A 1 183 ? 0.616 10.854 17.904 1.00 94.12 183 ILE A C 1
ATOM 1474 O O . ILE A 1 183 ? -0.470 11.047 18.462 1.00 94.12 183 ILE A O 1
ATOM 1478 N N . SER A 1 184 ? 0.800 11.146 16.610 1.00 93.69 184 SER A N 1
ATOM 1479 C CA . SER A 1 184 ? -0.259 11.675 15.741 1.00 93.69 184 SER A CA 1
ATOM 1480 C C . SER A 1 184 ? -1.462 10.730 15.650 1.00 93.69 184 SER A C 1
ATOM 1482 O O . SER A 1 184 ? -2.614 11.151 15.838 1.00 93.69 184 SER A O 1
ATOM 1484 N N . HIS A 1 185 ? -1.206 9.434 15.440 1.00 96.44 185 HIS A N 1
ATOM 1485 C CA . HIS A 1 185 ? -2.254 8.419 15.391 1.00 96.44 185 HIS A CA 1
ATOM 1486 C C . HIS A 1 185 ? -2.986 8.330 16.731 1.00 96.44 185 HIS A C 1
ATOM 1488 O O . HIS A 1 185 ? -4.216 8.418 16.779 1.00 96.44 185 HIS A O 1
ATOM 1494 N N . PHE A 1 186 ? -2.232 8.243 17.830 1.00 95.44 186 PHE A N 1
ATOM 1495 C CA . PHE A 1 186 ? -2.792 8.175 19.179 1.00 95.44 186 PHE A CA 1
ATOM 1496 C C . PHE A 1 186 ? -3.716 9.361 19.495 1.00 95.44 186 PHE A C 1
ATOM 1498 O O . PHE A 1 186 ? -4.833 9.175 19.986 1.00 95.44 186 PHE A O 1
ATOM 1505 N N . ASN A 1 187 ? -3.294 10.585 19.169 1.00 96.12 187 ASN A N 1
ATOM 1506 C CA . ASN A 1 187 ? -4.103 11.783 19.393 1.00 96.12 187 ASN A CA 1
ATOM 1507 C C . ASN A 1 187 ? -5.391 11.773 18.561 1.00 96.12 187 ASN A C 1
ATOM 1509 O O . ASN A 1 187 ? -6.462 12.118 19.069 1.00 96.12 187 ASN A O 1
ATOM 1513 N N . THR A 1 188 ? -5.302 11.329 17.306 1.00 95.25 188 THR A N 1
ATOM 1514 C CA . THR A 1 188 ? -6.469 11.185 16.426 1.00 95.25 188 THR A CA 1
ATOM 1515 C C . THR A 1 188 ? -7.443 10.142 16.981 1.00 95.25 188 THR A C 1
ATOM 1517 O O . THR A 1 188 ? -8.653 10.381 17.022 1.00 95.25 188 THR A O 1
ATOM 1520 N N . TYR A 1 189 ? -6.927 9.022 17.493 1.00 95.31 189 TYR A N 1
ATOM 1521 C CA . TYR A 1 189 ? -7.731 7.970 18.118 1.00 95.31 189 TYR A CA 1
ATOM 1522 C C . TYR A 1 189 ? -8.423 8.465 19.387 1.00 95.31 189 TYR A C 1
ATOM 1524 O O . TYR A 1 189 ? -9.636 8.312 19.538 1.00 95.31 189 TYR A O 1
ATOM 1532 N N . LYS A 1 190 ? -7.696 9.168 20.259 1.00 94.69 190 LYS A N 1
ATOM 1533 C CA . LYS A 1 190 ? -8.263 9.781 21.466 1.00 94.69 190 LYS A CA 1
ATOM 1534 C C . LYS A 1 190 ? -9.379 10.777 21.133 1.00 94.69 190 LYS A C 1
ATOM 1536 O O . LYS A 1 190 ? -10.430 10.763 21.776 1.00 94.69 190 LYS A O 1
ATOM 1541 N N . ALA A 1 191 ? -9.193 11.607 20.105 1.00 95.12 191 ALA A N 1
ATOM 1542 C CA . ALA A 1 191 ? -10.224 12.532 19.636 1.00 95.12 191 ALA A CA 1
ATOM 1543 C C . ALA A 1 191 ? -11.456 11.801 19.072 1.00 95.12 191 ALA A C 1
ATOM 1545 O O . ALA A 1 191 ? -12.590 12.241 19.274 1.00 95.12 191 ALA A O 1
ATOM 1546 N N . TYR A 1 192 ? -11.254 10.673 18.391 1.00 95.00 192 TYR A N 1
ATOM 1547 C CA . TYR A 1 192 ? -12.342 9.830 17.903 1.00 95.00 192 TYR A CA 1
ATOM 1548 C C . TYR A 1 192 ? -13.143 9.191 19.046 1.00 95.00 192 TYR A C 1
ATOM 1550 O O . TYR A 1 192 ? -14.375 9.191 18.993 1.00 95.00 192 TYR A O 1
ATOM 1558 N N . LEU A 1 193 ? -12.475 8.710 20.099 1.00 94.56 193 LEU A N 1
ATOM 1559 C CA . LEU A 1 193 ? -13.134 8.161 21.289 1.00 94.56 193 LEU A CA 1
ATOM 1560 C C . LEU A 1 193 ? -13.954 9.207 22.041 1.00 94.56 193 LEU A C 1
ATOM 1562 O O . LEU A 1 193 ? -15.074 8.918 22.454 1.00 94.56 193 LEU A O 1
ATOM 1566 N N . ALA A 1 194 ? -13.449 10.437 22.155 1.00 94.06 194 ALA A N 1
ATOM 1567 C CA . ALA A 1 194 ? -14.203 11.532 22.764 1.00 94.06 194 ALA A CA 1
ATOM 1568 C C . ALA A 1 194 ? -15.531 11.801 22.030 1.00 94.06 194 ALA A C 1
ATOM 1570 O O . ALA A 1 194 ? -16.538 12.116 22.659 1.00 94.06 194 ALA A O 1
ATOM 1571 N N . LYS A 1 195 ? -15.550 11.626 20.702 1.00 94.50 195 LYS A N 1
ATOM 1572 C CA . LYS A 1 195 ? -16.768 11.731 19.881 1.00 94.50 195 LYS A CA 1
ATOM 1573 C C . LYS A 1 195 ? -17.648 10.479 19.943 1.00 94.50 195 LYS A C 1
ATOM 1575 O O . LYS A 1 195 ? -18.835 10.567 19.649 1.00 94.50 195 LYS A O 1
ATOM 1580 N N . ASN A 1 196 ? -17.090 9.327 20.320 1.00 93.75 196 ASN A N 1
ATOM 1581 C CA . ASN A 1 196 ? -17.780 8.037 20.340 1.00 93.75 196 ASN A CA 1
ATOM 1582 C C . ASN A 1 196 ? -17.561 7.293 21.675 1.00 93.75 196 ASN A C 1
ATOM 1584 O O . ASN A 1 196 ? -16.864 6.273 21.698 1.00 93.75 196 ASN A O 1
ATOM 1588 N N . PRO A 1 197 ? -18.191 7.731 22.784 1.00 92.31 197 PRO A N 1
ATOM 1589 C CA . PRO A 1 197 ? -17.889 7.220 24.128 1.00 92.31 197 PRO A CA 1
ATOM 1590 C C . PRO A 1 197 ? -18.079 5.706 24.319 1.00 92.31 197 PRO A C 1
ATOM 1592 O O . PRO A 1 197 ? -17.406 5.089 25.137 1.00 92.31 197 PRO A O 1
ATOM 1595 N N . PHE A 1 198 ? -18.984 5.079 23.563 1.00 92.88 198 PHE A N 1
ATOM 1596 C CA . PHE A 1 198 ? -19.280 3.643 23.679 1.00 92.88 198 PHE A CA 1
ATOM 1597 C C . PHE A 1 198 ? -18.523 2.763 22.680 1.00 92.88 198 PHE A C 1
ATOM 1599 O O . PHE A 1 198 ? -18.758 1.552 22.639 1.00 92.88 198 PHE A O 1
ATOM 1606 N N . TYR A 1 199 ? -17.641 3.343 21.859 1.00 93.50 199 TYR A N 1
ATOM 1607 C CA . TYR A 1 199 ? -16.951 2.613 20.798 1.00 93.50 199 TYR A CA 1
ATOM 1608 C C . TYR A 1 199 ? -16.158 1.418 21.340 1.00 93.50 199 TYR A C 1
ATOM 1610 O O . TYR A 1 199 ? -16.379 0.295 20.890 1.00 93.50 199 TYR A O 1
ATOM 1618 N N . GLU A 1 200 ? -15.310 1.631 22.350 1.00 92.44 200 GLU A N 1
ATOM 1619 C CA . GLU A 1 200 ? -14.456 0.567 22.897 1.00 92.44 200 GLU A CA 1
ATOM 1620 C C . GLU A 1 200 ? -15.272 -0.545 23.548 1.00 92.44 200 GLU A C 1
ATOM 1622 O O . GLU A 1 200 ? -15.024 -1.721 23.297 1.00 92.44 200 GLU A O 1
ATOM 1627 N N . LYS A 1 201 ? -16.308 -0.192 24.319 1.00 93.56 201 LYS A N 1
ATOM 1628 C CA . LYS A 1 201 ? -17.184 -1.184 24.955 1.00 93.56 201 LYS A CA 1
ATOM 1629 C C . LYS A 1 201 ? -17.889 -2.054 23.912 1.00 93.56 201 LYS A C 1
ATOM 1631 O O . LYS A 1 201 ? -17.935 -3.274 24.066 1.00 93.56 201 LYS A O 1
ATOM 1636 N N . ARG A 1 202 ? -18.406 -1.440 22.840 1.00 94.31 202 ARG A N 1
ATOM 1637 C CA . ARG A 1 202 ? -19.047 -2.160 21.729 1.00 94.31 202 ARG A CA 1
ATOM 1638 C C . ARG A 1 202 ? -18.051 -3.061 21.000 1.00 94.31 202 ARG A C 1
ATOM 1640 O O . ARG A 1 202 ? -18.364 -4.219 20.745 1.00 94.31 202 ARG A O 1
ATOM 1647 N N . TYR A 1 203 ? -16.855 -2.552 20.722 1.00 93.19 203 TYR A N 1
ATOM 1648 C CA . TYR A 1 203 ? -15.796 -3.306 20.058 1.00 93.19 203 TYR A CA 1
ATOM 1649 C C . TYR A 1 203 ? -15.342 -4.523 20.878 1.00 93.19 203 TYR A C 1
ATOM 1651 O O . TYR A 1 203 ? -15.217 -5.621 20.337 1.00 93.19 203 TYR A O 1
ATOM 1659 N N . ILE A 1 204 ? -15.147 -4.359 22.191 1.00 94.62 204 ILE A N 1
ATOM 1660 C CA . ILE A 1 204 ? -14.763 -5.455 23.092 1.00 94.62 204 ILE A CA 1
ATOM 1661 C C . ILE A 1 204 ? -15.847 -6.532 23.122 1.00 94.62 204 ILE A C 1
ATOM 1663 O O . ILE A 1 204 ? -15.518 -7.708 22.997 1.00 94.62 204 ILE A O 1
ATOM 1667 N N . LEU A 1 205 ? -17.119 -6.140 23.250 1.00 95.06 205 LEU A N 1
ATOM 1668 C CA . LEU A 1 205 ? -18.238 -7.082 23.264 1.00 95.06 205 LEU A CA 1
ATOM 1669 C C . LEU A 1 205 ? -18.319 -7.888 21.960 1.00 95.06 205 LEU A C 1
ATOM 1671 O O . LEU A 1 205 ? -18.484 -9.105 21.985 1.00 95.06 205 LEU A O 1
ATOM 1675 N N . GLU A 1 206 ? -18.168 -7.222 20.815 1.00 94.81 206 GLU A N 1
ATOM 1676 C CA . GLU A 1 206 ? -18.161 -7.891 19.514 1.00 94.81 206 GLU A CA 1
ATOM 1677 C C . GLU A 1 206 ? -16.968 -8.849 19.376 1.00 94.81 206 GLU A C 1
ATOM 1679 O O . GLU A 1 206 ? -17.118 -9.980 18.905 1.00 94.81 206 GLU A O 1
ATOM 1684 N N . LYS A 1 207 ? -15.783 -8.423 19.831 1.00 94.88 207 LYS A N 1
ATOM 1685 C CA . LYS A 1 207 ? -14.569 -9.244 19.832 1.00 94.88 207 LYS A CA 1
ATOM 1686 C C . LYS A 1 207 ? -14.743 -10.502 20.684 1.00 94.88 207 LYS A C 1
ATOM 1688 O O . LYS A 1 207 ? -14.396 -11.587 20.221 1.00 94.88 207 LYS A O 1
ATOM 1693 N N . THR A 1 208 ? -15.258 -10.384 21.908 1.00 94.62 208 THR A N 1
ATOM 1694 C CA . THR A 1 208 ? -15.427 -11.538 22.805 1.00 94.62 208 THR A CA 1
ATOM 1695 C C . THR A 1 208 ? -16.482 -12.505 22.283 1.00 94.62 208 THR A C 1
ATOM 1697 O O . THR A 1 208 ? -16.207 -13.702 22.235 1.00 94.62 208 THR A O 1
ATOM 1700 N N . ALA A 1 209 ? -17.622 -11.997 21.804 1.00 95.06 209 ALA A N 1
ATOM 1701 C CA . ALA A 1 209 ? -18.683 -12.818 21.221 1.00 95.06 209 ALA A CA 1
ATOM 1702 C C . ALA A 1 209 ? -18.205 -13.607 19.988 1.00 95.06 209 ALA A C 1
ATOM 1704 O O . ALA A 1 209 ? -18.493 -14.793 19.846 1.00 95.06 209 ALA A O 1
ATOM 1705 N N . LYS A 1 210 ? -17.421 -12.985 19.099 1.00 94.75 210 LYS A N 1
ATOM 1706 C CA . LYS A 1 210 ? -16.886 -13.678 17.913 1.00 94.75 210 LYS A CA 1
ATOM 1707 C C . LYS A 1 210 ? -15.829 -14.727 18.267 1.00 94.75 210 LYS A C 1
ATOM 1709 O O . LYS A 1 210 ? -15.750 -15.767 17.616 1.00 94.75 210 LYS A O 1
ATOM 1714 N N . LEU A 1 211 ? -15.009 -14.474 19.287 1.00 93.00 211 LEU A N 1
ATOM 1715 C CA . LEU A 1 211 ? -13.989 -15.429 19.726 1.00 93.00 211 LEU A CA 1
ATOM 1716 C C . LEU A 1 211 ? -14.585 -16.646 20.443 1.00 93.00 211 LEU A C 1
ATOM 1718 O O . LEU A 1 211 ? -14.030 -17.737 20.292 1.00 93.00 211 LEU A O 1
ATOM 1722 N N . SER A 1 212 ? -15.687 -16.487 21.185 1.00 91.25 212 SER A N 1
ATOM 1723 C CA . SER A 1 212 ? -16.383 -17.616 21.816 1.00 91.25 212 SER A CA 1
ATOM 1724 C C . SER A 1 212 ? -17.027 -18.531 20.777 1.00 91.25 212 SER A C 1
ATOM 1726 O O . SER A 1 212 ? -16.771 -19.730 20.819 1.00 91.25 212 SER A O 1
ATOM 1728 N N . ILE A 1 213 ? -17.722 -17.974 19.777 1.00 92.12 213 ILE A N 1
ATOM 1729 C CA . ILE A 1 213 ? -18.311 -18.754 18.669 1.00 92.12 213 ILE A CA 1
ATOM 1730 C C . ILE A 1 213 ? -17.229 -19.576 17.956 1.00 92.12 213 ILE A C 1
ATOM 1732 O O . ILE A 1 213 ? -17.347 -20.790 17.826 1.00 92.12 213 ILE A O 1
ATOM 1736 N N . LYS A 1 214 ? -16.104 -18.947 17.589 1.00 91.19 214 LYS A N 1
ATOM 1737 C CA . LYS A 1 214 ? -14.997 -19.648 16.917 1.00 91.19 214 LYS A CA 1
ATOM 1738 C C . LYS A 1 214 ? -14.358 -20.735 17.791 1.00 91.19 214 LYS A C 1
ATOM 1740 O O . LYS A 1 214 ? -13.724 -21.654 17.278 1.00 91.19 214 LYS A O 1
ATOM 1745 N N . LYS A 1 215 ? -14.428 -20.605 19.118 1.00 90.12 215 LYS A N 1
ATOM 1746 C CA . LYS A 1 215 ? -13.951 -21.642 20.039 1.00 90.12 215 LYS A CA 1
ATOM 1747 C C . LYS A 1 215 ? -14.916 -22.825 20.052 1.00 90.12 215 LYS A C 1
ATOM 1749 O O . LYS A 1 215 ? -14.460 -23.949 19.903 1.00 90.12 215 LYS A O 1
ATOM 1754 N N . GLU A 1 216 ? -16.213 -22.560 20.154 1.00 89.56 216 GLU A N 1
ATOM 1755 C CA . GLU A 1 216 ? -17.254 -23.588 20.106 1.00 89.56 216 GLU A CA 1
ATOM 1756 C C . GLU A 1 216 ? -17.223 -24.374 18.787 1.00 89.56 216 GLU A C 1
ATOM 1758 O O . GLU A 1 216 ? -17.305 -25.598 18.819 1.00 89.56 216 GLU A O 1
ATOM 1763 N N . GLU A 1 217 ? -17.021 -23.704 17.646 1.00 92.00 217 GLU A N 1
ATOM 1764 C CA . GLU A 1 217 ? -16.852 -24.351 16.333 1.00 92.00 217 GLU A CA 1
ATOM 1765 C C . GLU A 1 217 ? -15.666 -25.327 16.322 1.00 92.00 217 GLU A C 1
ATOM 1767 O O . GLU A 1 217 ? -15.826 -26.491 15.958 1.00 92.00 217 GLU A O 1
ATOM 1772 N N . ARG A 1 218 ? -14.490 -24.890 16.799 1.00 87.94 218 ARG A N 1
ATOM 1773 C CA . ARG A 1 218 ? -13.302 -25.759 16.896 1.00 87.94 218 ARG A CA 1
ATOM 1774 C C . ARG A 1 218 ? -13.524 -26.938 17.839 1.00 87.94 218 ARG A C 1
ATOM 1776 O O . ARG A 1 218 ? -13.100 -28.050 17.538 1.00 87.94 218 ARG A O 1
ATOM 1783 N N . ASP A 1 219 ? -14.181 -26.702 18.972 1.00 88.75 219 ASP A N 1
ATOM 1784 C CA . ASP A 1 219 ? -14.452 -27.739 19.969 1.00 88.75 219 ASP A CA 1
ATOM 1785 C C . ASP A 1 219 ? -15.487 -28.762 19.451 1.00 88.75 219 ASP A C 1
ATOM 1787 O O . ASP A 1 219 ? -15.470 -29.919 19.871 1.00 88.75 219 ASP A O 1
ATOM 1791 N N . GLN A 1 220 ? -16.385 -28.367 18.540 1.00 85.75 220 GLN A N 1
ATOM 1792 C CA . GLN A 1 220 ? -17.313 -29.272 17.847 1.00 85.75 220 GLN A CA 1
ATOM 1793 C C . GLN A 1 220 ? -16.636 -30.055 16.717 1.00 85.75 220 GLN A C 1
ATOM 1795 O O . GLN A 1 220 ? -16.930 -31.237 16.549 1.00 85.75 220 GLN A O 1
ATOM 1800 N N . GLU A 1 221 ? -15.728 -29.432 15.961 1.00 84.75 221 GLU A N 1
ATOM 1801 C CA . GLU A 1 221 ? -14.927 -30.108 14.930 1.00 84.75 221 GLU A CA 1
ATOM 1802 C C . GLU A 1 221 ? -14.004 -31.174 15.527 1.00 84.75 221 GLU A C 1
ATOM 1804 O O . GLU A 1 221 ? -13.873 -32.245 14.954 1.00 84.75 221 GLU A O 1
ATOM 1809 N N . GLN A 1 222 ? -13.419 -30.926 16.702 1.00 78.12 222 GLN A N 1
ATOM 1810 C CA . GLN A 1 222 ? -12.555 -31.898 17.391 1.00 78.12 222 GLN A CA 1
ATOM 1811 C C . GLN A 1 222 ? -13.312 -33.078 18.020 1.00 78.12 222 GLN A C 1
ATOM 1813 O O . GLN A 1 222 ? -12.689 -34.050 18.442 1.00 78.12 222 GLN A O 1
ATOM 1818 N N . LYS A 1 223 ? -14.642 -32.985 18.133 1.00 78.19 223 LYS A N 1
ATOM 1819 C CA . LYS A 1 223 ? -15.509 -34.046 18.672 1.00 78.19 223 LYS A CA 1
ATOM 1820 C C . LYS A 1 223 ? -16.153 -34.913 17.584 1.00 78.19 223 LYS A C 1
ATOM 1822 O O . LYS A 1 223 ? -16.862 -35.856 17.935 1.00 78.19 223 LYS A O 1
ATOM 1827 N N . LYS A 1 224 ? -15.959 -34.576 16.308 1.00 61.72 224 LYS A N 1
ATOM 1828 C CA . LYS A 1 224 ? -16.381 -35.369 15.145 1.00 61.72 224 LYS A CA 1
ATOM 1829 C C . LYS A 1 224 ? -15.214 -36.194 14.621 1.00 61.72 224 LYS A C 1
ATOM 1831 O O . LYS A 1 224 ? -15.502 -37.292 14.104 1.00 61.72 224 LYS A O 1
#